Protein AF-0000000085136610 (afdb_homodimer)

Solvent-accessible surface area (backbone atoms only — not comparable to full-atom values): 11703 Å² total; per-residue (Å²): 131,82,71,82,58,65,53,78,84,80,50,48,68,57,56,59,69,65,68,64,48,61,67,51,48,50,50,52,52,50,48,44,53,71,73,46,40,65,84,49,73,41,50,38,44,56,46,37,52,51,35,53,51,53,45,27,73,73,39,37,89,80,38,67,79,65,52,64,64,57,47,45,48,53,50,47,37,37,31,78,53,56,65,28,42,58,41,65,46,72,58,21,40,87,54,15,30,31,24,33,57,78,80,125,132,83,72,82,58,65,52,79,84,81,51,48,68,57,57,60,70,64,68,64,48,62,68,51,48,50,49,51,52,50,48,44,54,70,72,47,40,65,85,51,72,40,49,37,45,55,46,37,52,52,35,51,51,53,44,28,72,73,39,38,90,79,39,66,80,66,50,64,64,57,49,45,49,52,51,45,37,36,31,78,52,58,66,27,41,58,40,65,46,72,56,21,40,86,54,15,31,33,24,34,56,78,80,124

Secondary structure (DSSP, 8-state):
----PPPPPPPHHHHHHH---HHHHHHHHHHHHTT--SSS-EEHHHHHHHHHHHHHHH-HHHHTT--HHHHHHHHHHHHHTTSSEEEE-TT-GGGEEEE-----/----PPPPPPPHHHHHHH---HHHHHHHHHHHHTT--SSS-EEHHHHHHHHHHHHHHH-HHHHTT--HHHHHHHHHHHHHTTSSEEEE-TT-GGGEEEE-----

Organism: Escherichia coli O45:K1 (strain S88 / ExPEC) (NCBI:txid585035)

Foldseek 3Di:
DPPPDFDDDDDPVNVVVLVADPVNLVLLVVQLQVVAAAPDKDQLLVSLVSSLVVVCVVPVVSSVPPDSQVSLVSVVVCCVVVQKPKDADSRHSRGIIIHGHDDD/DPPPDFDDDDDPVNVVVLVADPVNLVLLVVQLQVVAAAPDKDQQLVSLVSSLVVVCVVPVVSSVPPDSQVSLVSVVVCCVVVQKPKDADSRHSRGIIIHGHDDD

pLDDT: mean 93.24, std 11.17, range [31.27, 98.88]

Nearest PDB structures (foldseek):
  5ffx-assembly1_A  TM=4.885E-01  e=9.311E-02  Staphylococcus aureus
  6pcp-assembly2_C  TM=5.573E-01  e=2.368E-01  Bordetella pertussis
  4lll-assembly1_A  TM=4.832E-01  e=3.661E-01  Staphylococcus aureus
  2k86-assembly1_A  TM=4.698E-01  e=1.054E+00  Homo sapiens
  6qvw-assembly1_A  TM=4.473E-01  e=1.964E+00  Homo sapiens

Sequence (208 aa):
MDDASRDPVITEDEIRELQFSAGDVAEIEQTVLSFVDTRHTRKVAMVVGNTINTLKERDGPRWGNLPDIYCAYLIRCLVFRGELVGYGDLFRMRYSEIKRPIISMDDASRDPVITEDEIRELQFSAGDVAEIEQTVLSFVDTRHTRKVAMVVGNTINTLKERDGPRWGNLPDIYCAYLIRCLVFRGELVGYGDLFRMRYSEIKRPIIS

Structure (mmCIF, N/CA/C/O backbone):
data_AF-0000000085136610-model_v1
#
loop_
_entity.id
_entity.type
_entity.pdbx_description
1 polymer 'Uncharacterized protein'
#
loop_
_atom_site.group_PDB
_atom_site.id
_atom_site.type_symbol
_atom_site.label_atom_id
_atom_site.label_alt_id
_atom_site.label_comp_id
_atom_site.label_asym_id
_atom_site.label_entity_id
_atom_site.label_seq_id
_atom_site.pdbx_PDB_ins_code
_atom_site.Cartn_x
_atom_site.Cartn_y
_atom_site.Cartn_z
_atom_site.occupancy
_atom_site.B_iso_or_equiv
_atom_site.auth_seq_id
_atom_site.auth_comp_id
_atom_site.auth_asym_id
_atom_site.auth_atom_id
_atom_site.pdbx_PDB_model_num
ATOM 1 N N . MET A 1 1 ? -22.609 8.211 -16.281 1 31.27 1 MET A N 1
ATOM 2 C CA . MET A 1 1 ? -21.219 8.562 -16.562 1 31.27 1 MET A CA 1
ATOM 3 C C . MET A 1 1 ? -20.266 7.52 -16 1 31.27 1 MET A C 1
ATOM 5 O O . MET A 1 1 ? -20.078 7.422 -14.781 1 31.27 1 MET A O 1
ATOM 9 N N . ASP A 1 2 ? -20.188 6.359 -16.375 1 43.66 2 ASP A N 1
ATOM 10 C CA . ASP A 1 2 ? -19.359 5.176 -16.141 1 43.66 2 ASP A CA 1
ATOM 11 C C . ASP A 1 2 ? -17.875 5.52 -16.172 1 43.66 2 ASP A C 1
ATOM 13 O O . ASP A 1 2 ? -17.25 5.438 -17.234 1 43.66 2 ASP A O 1
ATOM 17 N N . ASP A 1 3 ? -17.484 6.691 -15.75 1 52.88 3 ASP A N 1
ATOM 18 C CA . ASP A 1 3 ? -16.141 7.242 -15.945 1 52.88 3 ASP A CA 1
ATOM 19 C C . ASP A 1 3 ? -15.07 6.23 -15.555 1 52.88 3 ASP A C 1
ATOM 21 O O . ASP A 1 3 ? -15.016 5.785 -14.406 1 52.88 3 ASP A O 1
ATOM 25 N N . ALA A 1 4 ? -14.711 5.523 -16.609 1 63.44 4 ALA A N 1
ATOM 26 C CA . ALA A 1 4 ? -13.727 4.453 -16.719 1 63.44 4 ALA A CA 1
ATOM 27 C C . ALA A 1 4 ? -12.336 4.945 -16.312 1 63.44 4 ALA A C 1
ATOM 29 O O . ALA A 1 4 ? -11.352 4.219 -16.438 1 63.44 4 ALA A O 1
ATOM 30 N N . SER A 1 5 ? -12.43 6.199 -15.789 1 80.19 5 SER A N 1
ATOM 31 C CA . SER A 1 5 ? -11.086 6.684 -15.516 1 80.19 5 SER A CA 1
ATOM 32 C C . SER A 1 5 ? -10.555 6.121 -14.203 1 80.19 5 SER A C 1
ATOM 34 O O . SER A 1 5 ? -11.328 5.66 -13.359 1 80.19 5 SER A O 1
ATOM 36 N N . ARG A 1 6 ? -9.297 6 -14.188 1 86.94 6 ARG A N 1
ATOM 37 C CA . ARG A 1 6 ? -8.625 5.594 -12.953 1 86.94 6 ARG A CA 1
ATOM 38 C C . ARG A 1 6 ? -8.984 6.531 -11.805 1 86.94 6 ARG A C 1
ATOM 40 O O . ARG A 1 6 ? -9.344 7.691 -12.023 1 86.94 6 ARG A O 1
ATOM 47 N N . ASP A 1 7 ? -8.961 5.926 -10.547 1 92.5 7 ASP A N 1
ATOM 48 C CA . ASP A 1 7 ? -9.164 6.723 -9.336 1 92.5 7 ASP A CA 1
ATOM 49 C C . ASP A 1 7 ? -8.195 7.902 -9.289 1 92.5 7 ASP A C 1
ATOM 51 O O . ASP A 1 7 ? -7.066 7.809 -9.781 1 92.5 7 ASP A O 1
ATOM 55 N N . PRO A 1 8 ? -8.688 9.062 -8.773 1 90.38 8 PRO A N 1
ATOM 56 C CA . PRO A 1 8 ? -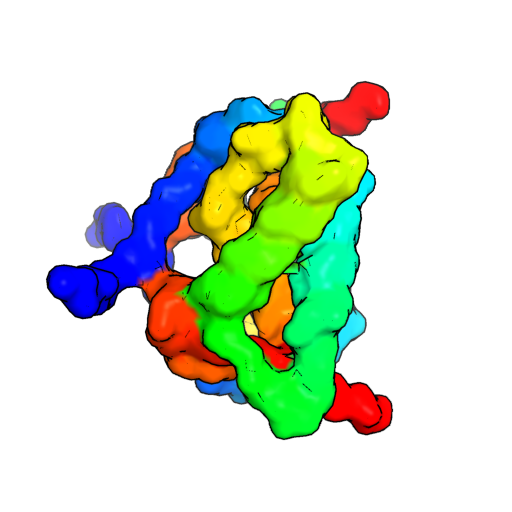7.738 10.164 -8.602 1 90.38 8 PRO A CA 1
ATOM 57 C C . PRO A 1 8 ? -6.508 9.758 -7.797 1 90.38 8 PRO A C 1
ATOM 59 O O . PRO A 1 8 ? -6.578 8.844 -6.969 1 90.38 8 PRO A O 1
ATOM 62 N N . VAL A 1 9 ? -5.449 10.367 -8.125 1 88.56 9 VAL A N 1
ATOM 63 C CA . VAL A 1 9 ? -4.215 10.117 -7.379 1 88.56 9 VAL A CA 1
ATOM 64 C C . VAL A 1 9 ? -4.207 10.953 -6.102 1 88.56 9 VAL A C 1
ATOM 66 O O . VAL A 1 9 ? -4.602 12.117 -6.109 1 88.56 9 VAL A O 1
ATOM 69 N N . ILE A 1 10 ? -3.816 10.352 -4.973 1 91.12 10 ILE A N 1
ATOM 70 C CA . ILE A 1 10 ? -3.602 11.086 -3.73 1 91.12 10 ILE A CA 1
ATOM 71 C C . ILE A 1 10 ? -2.121 11.43 -3.584 1 91.12 10 ILE A C 1
ATOM 73 O O . ILE A 1 10 ? -1.258 10.57 -3.74 1 91.12 10 ILE A O 1
ATOM 77 N N . THR A 1 11 ? -1.847 12.703 -3.357 1 90.88 11 THR A N 1
ATOM 78 C CA . THR A 1 11 ? -0.462 13.156 -3.271 1 90.88 11 THR A CA 1
ATOM 79 C C . THR A 1 11 ? 0.093 12.938 -1.867 1 90.88 11 THR A C 1
ATOM 81 O O . THR A 1 11 ? -0.669 12.789 -0.909 1 90.88 11 THR A O 1
ATOM 84 N N . GLU A 1 12 ? 1.418 12.953 -1.777 1 91.38 12 GLU A N 1
ATOM 85 C CA . GLU A 1 12 ? 2.086 12.828 -0.485 1 91.38 12 GLU A CA 1
ATOM 86 C C . GLU A 1 12 ? 1.702 13.977 0.443 1 91.38 12 GLU A C 1
ATOM 88 O O . GLU A 1 12 ? 1.582 13.789 1.655 1 91.38 12 GLU A O 1
ATOM 93 N N . ASP A 1 13 ? 1.505 15.133 -0.127 1 91.38 13 ASP A N 1
ATOM 94 C CA . ASP A 1 13 ? 1.087 16.281 0.664 1 91.38 13 ASP A CA 1
ATOM 95 C C . ASP A 1 13 ? -0.308 16.078 1.249 1 91.38 13 ASP A C 1
ATOM 97 O O . ASP A 1 13 ? -0.558 16.406 2.408 1 91.38 13 ASP A O 1
ATOM 101 N N . GLU A 1 14 ? -1.135 15.531 0.464 1 93.06 14 GLU A N 1
ATOM 102 C CA . GLU A 1 14 ? -2.488 15.25 0.932 1 93.06 14 GLU A CA 1
ATOM 103 C C . GLU A 1 14 ? -2.484 14.195 2.033 1 93.06 14 GLU A C 1
ATOM 105 O O . GLU A 1 14 ? -3.242 14.297 3 1 93.06 14 GLU A O 1
ATOM 110 N N . ILE A 1 15 ? -1.672 13.203 1.909 1 92.88 15 ILE A N 1
ATOM 111 C CA . ILE A 1 15 ? -1.56 12.156 2.924 1 92.88 15 ILE A CA 1
ATOM 112 C C . ILE A 1 15 ? -1.099 12.773 4.246 1 92.88 15 ILE A C 1
ATOM 114 O O . ILE A 1 15 ? -1.642 12.461 5.305 1 92.88 15 ILE A O 1
ATOM 118 N N . ARG A 1 16 ? -0.229 13.641 4.195 1 90.44 16 ARG A N 1
ATOM 119 C CA . ARG A 1 16 ? 0.3 14.297 5.387 1 90.44 16 ARG A CA 1
ATOM 120 C C . ARG A 1 16 ? -0.77 15.141 6.066 1 90.44 16 ARG A C 1
ATOM 122 O O . ARG A 1 16 ? -0.802 15.242 7.297 1 90.44 16 ARG A O 1
ATOM 129 N N . GLU A 1 17 ? -1.621 15.688 5.238 1 92.44 17 GLU A N 1
ATOM 130 C CA . GLU A 1 17 ? -2.666 16.547 5.77 1 92.44 17 GLU A CA 1
ATOM 131 C C . GLU A 1 17 ? -3.725 15.75 6.52 1 92.44 17 GLU A C 1
ATOM 133 O O . GLU A 1 17 ? -4.438 16.297 7.363 1 92.44 17 GLU A O 1
ATOM 138 N N . LEU A 1 18 ? -3.785 14.422 6.203 1 93.69 18 LEU A N 1
ATOM 139 C CA . LEU A 1 18 ? -4.789 13.602 6.867 1 93.69 18 LEU A CA 1
ATOM 140 C C . LEU A 1 18 ? -4.449 13.414 8.344 1 93.69 18 LEU A C 1
ATOM 142 O O . LEU A 1 18 ? -5.344 13.32 9.188 1 93.69 18 LEU A O 1
ATOM 146 N N . GLN A 1 19 ? -3.15 13.352 8.766 1 91.81 19 GLN A N 1
ATOM 147 C CA . GLN A 1 19 ? -2.641 13.281 10.133 1 91.81 19 GLN A CA 1
ATOM 148 C C . GLN A 1 19 ? -3.188 12.055 10.859 1 91.81 19 GLN A C 1
ATOM 150 O O . GLN A 1 19 ? -3.574 12.141 12.023 1 91.81 19 GLN A O 1
ATOM 155 N N . PHE A 1 20 ? -3.369 10.953 10.078 1 94.5 20 PHE A N 1
ATOM 156 C CA . PHE A 1 20 ? -3.775 9.703 10.703 1 94.5 20 PHE A CA 1
ATOM 157 C C . PHE A 1 20 ? -2.592 9.039 11.398 1 94.5 20 PHE A C 1
ATOM 159 O O . PHE A 1 20 ? -1.49 8.984 10.852 1 94.5 20 PHE A O 1
ATOM 166 N N . SER A 1 21 ? -2.852 8.617 12.625 1 93.31 21 SER A N 1
ATOM 167 C CA . SER A 1 21 ? -1.853 7.844 13.352 1 93.31 21 SER A CA 1
ATOM 168 C C . SER A 1 21 ? -1.823 6.395 12.867 1 93.31 21 SER A C 1
ATOM 170 O O . SER A 1 21 ? -2.713 5.961 12.141 1 93.31 21 SER A O 1
ATOM 172 N N . ALA A 1 22 ? -0.774 5.711 13.289 1 92.56 22 ALA A N 1
ATOM 173 C CA . ALA A 1 22 ? -0.707 4.277 13.008 1 92.56 22 ALA A CA 1
ATOM 174 C C . ALA A 1 22 ? -1.943 3.557 13.539 1 92.56 22 ALA A C 1
ATOM 176 O O . ALA A 1 22 ? -2.43 2.609 12.914 1 92.56 22 ALA A O 1
ATOM 177 N N . GLY A 1 23 ? -2.365 3.965 14.664 1 95.12 23 GLY A N 1
ATOM 178 C CA . GLY A 1 23 ? -3.584 3.4 15.219 1 95.12 23 GLY A CA 1
ATOM 179 C C . GLY A 1 23 ? -4.809 3.674 14.367 1 95.12 23 GLY A C 1
ATOM 180 O O . GLY A 1 23 ? -5.68 2.812 14.227 1 95.12 23 GLY A O 1
ATOM 181 N N . ASP A 1 24 ? -4.902 4.91 13.836 1 97.06 24 ASP A N 1
ATOM 182 C CA . ASP A 1 24 ? -6.012 5.25 12.945 1 97.06 24 ASP A CA 1
ATOM 183 C C . ASP A 1 24 ? -6.012 4.359 11.703 1 97.06 24 ASP A C 1
ATOM 185 O O . ASP A 1 24 ? -7.051 3.812 11.328 1 97.06 24 ASP A O 1
ATOM 189 N N . VAL A 1 25 ? -4.863 4.195 11.086 1 97.38 25 VAL A N 1
ATOM 190 C CA . VAL A 1 25 ? -4.719 3.385 9.883 1 97.38 25 VAL A CA 1
ATOM 191 C C . VAL A 1 25 ? -5.121 1.942 10.18 1 97.38 25 VAL A C 1
ATOM 193 O O . VAL A 1 25 ? -5.855 1.322 9.406 1 97.38 25 VAL A O 1
ATOM 196 N N . ALA A 1 26 ? -4.676 1.461 11.328 1 97.19 26 ALA A N 1
ATOM 197 C CA . ALA A 1 26 ? -5.023 0.101 11.734 1 97.19 26 ALA A CA 1
ATOM 198 C C . ALA A 1 26 ? -6.531 -0.057 11.898 1 97.19 26 ALA A C 1
ATOM 200 O O . ALA A 1 26 ? -7.094 -1.099 11.555 1 97.19 26 ALA A O 1
ATOM 201 N N . GLU A 1 27 ? -7.094 0.923 12.43 1 98.06 27 GLU A N 1
ATOM 202 C CA . GLU A 1 27 ? -8.539 0.869 12.617 1 98.06 27 GLU A CA 1
ATOM 203 C C . GLU A 1 27 ? -9.273 0.856 11.281 1 98.06 27 GLU A C 1
ATOM 205 O O . GLU A 1 27 ? -10.258 0.135 11.109 1 98.06 27 GLU A O 1
ATOM 210 N N . ILE A 1 28 ? -8.812 1.665 10.336 1 98.62 28 ILE A N 1
ATOM 211 C CA . ILE A 1 28 ? -9.414 1.675 9.008 1 98.62 28 ILE A CA 1
ATOM 212 C C . ILE A 1 28 ? -9.258 0.3 8.367 1 98.62 28 ILE A C 1
ATOM 214 O O . ILE A 1 28 ? -10.234 -0.272 7.867 1 98.62 28 ILE A O 1
ATOM 218 N N . GLU A 1 29 ? -8.039 -0.246 8.422 1 98.5 29 GLU A N 1
ATOM 219 C CA . GLU A 1 29 ? -7.777 -1.539 7.797 1 98.5 29 GLU A CA 1
ATOM 220 C C . GLU A 1 29 ? -8.602 -2.643 8.445 1 98.5 29 GLU A C 1
ATOM 222 O O . GLU A 1 29 ? -9.117 -3.529 7.754 1 98.5 29 GLU A O 1
ATOM 227 N N . GLN A 1 30 ? -8.75 -2.559 9.75 1 98.38 30 GLN A N 1
ATOM 228 C CA . GLN A 1 30 ? -9.562 -3.551 10.445 1 98.38 30 GLN A CA 1
ATOM 229 C C . GLN A 1 30 ? -11.023 -3.465 10.016 1 98.38 30 GLN A C 1
ATOM 231 O O . GLN A 1 30 ? -11.688 -4.488 9.859 1 98.38 30 GLN A O 1
ATOM 236 N N . THR A 1 31 ? -11.508 -2.291 9.938 1 98.75 31 THR A N 1
ATOM 237 C CA . THR A 1 31 ? -12.883 -2.096 9.492 1 98.75 31 THR A CA 1
ATOM 238 C C . THR A 1 31 ? -13.07 -2.619 8.07 1 98.75 31 THR A C 1
ATOM 240 O O . THR A 1 31 ? -14.062 -3.293 7.777 1 98.75 31 THR A O 1
ATOM 243 N N . VAL A 1 32 ? -12.117 -2.344 7.133 1 98.75 32 VAL A N 1
ATOM 244 C CA . VAL A 1 32 ? -12.125 -2.889 5.777 1 98.75 32 VAL A CA 1
ATOM 245 C C . VAL A 1 32 ? -12.219 -4.414 5.836 1 98.75 32 VAL A C 1
ATOM 247 O O . VAL A 1 32 ? -13.078 -5.008 5.18 1 98.75 32 VAL A O 1
ATOM 250 N N . LEU A 1 33 ? -11.398 -5.02 6.688 1 98.38 33 LEU A N 1
ATOM 251 C CA . LEU A 1 33 ? -11.297 -6.473 6.754 1 98.38 33 LEU A CA 1
ATOM 252 C C . LEU A 1 33 ? -12.586 -7.082 7.285 1 98.38 33 LEU A C 1
ATOM 254 O O . LEU A 1 33 ? -12.906 -8.234 6.988 1 98.38 33 LEU A O 1
ATOM 258 N N . SER A 1 34 ? -13.32 -6.316 8 1 98.31 34 SER A N 1
ATOM 259 C CA . SER A 1 34 ? -14.562 -6.824 8.578 1 98.31 34 SER A CA 1
ATOM 260 C C . SER A 1 34 ? -15.641 -6.98 7.512 1 98.31 34 SER A C 1
ATOM 262 O O . SER A 1 34 ? -16.641 -7.656 7.734 1 98.31 34 SER A O 1
ATOM 264 N N . PHE A 1 35 ? -15.422 -6.41 6.348 1 98.38 35 PHE A N 1
ATOM 265 C CA . PHE A 1 35 ? -16.453 -6.438 5.312 1 98.38 35 PHE A CA 1
ATOM 266 C C . PHE A 1 35 ? -16.125 -7.484 4.258 1 98.38 35 PHE A C 1
ATOM 268 O O . PHE A 1 35 ? -16.859 -7.641 3.279 1 98.38 35 PHE A O 1
ATOM 275 N N . VAL A 1 36 ? -15.031 -8.188 4.395 1 98.12 36 VAL A N 1
ATOM 276 C CA . VAL A 1 36 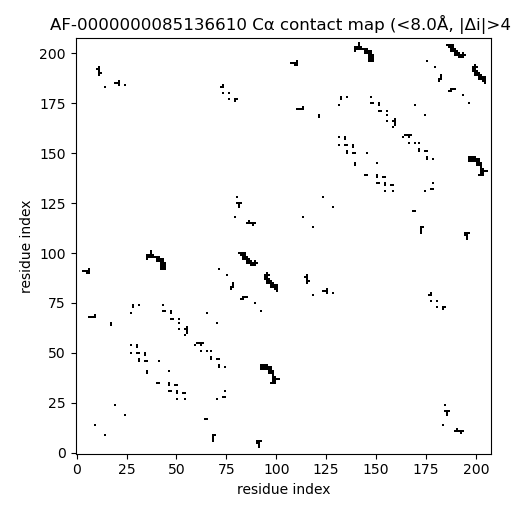? -14.609 -9.125 3.359 1 98.12 36 VAL A CA 1
ATOM 277 C C . VAL A 1 36 ? -14.523 -10.531 3.943 1 98.12 36 VAL A C 1
ATOM 279 O O . VAL A 1 36 ? -14.273 -10.695 5.141 1 98.12 36 VAL A O 1
ATOM 282 N N . ASP A 1 37 ? -14.781 -11.484 3.094 1 96.31 37 ASP A N 1
ATOM 283 C CA . ASP A 1 37 ? -14.711 -12.883 3.518 1 96.31 37 ASP A CA 1
ATOM 284 C C . ASP A 1 37 ? -13.945 -13.727 2.504 1 96.31 37 ASP A C 1
ATOM 286 O O . ASP A 1 37 ? -13.391 -13.195 1.54 1 96.31 37 ASP A O 1
ATOM 290 N N . THR A 1 38 ? -13.82 -15.094 2.73 1 94.69 38 THR A N 1
ATOM 291 C CA . THR A 1 38 ? -12.984 -15.961 1.916 1 94.69 38 THR A CA 1
ATOM 292 C C . THR A 1 38 ? -13.766 -16.516 0.735 1 94.69 38 THR A C 1
ATOM 294 O O . THR A 1 38 ? -13.18 -17 -0.24 1 94.69 38 THR A O 1
ATOM 297 N N . ARG A 1 39 ? -15.008 -16.469 0.764 1 94.94 39 ARG A N 1
ATOM 298 C CA . ARG A 1 39 ? -15.82 -17.188 -0.207 1 94.94 39 ARG A CA 1
ATOM 299 C C . ARG A 1 39 ? -16.219 -16.297 -1.375 1 94.94 39 ARG A C 1
ATOM 301 O O . ARG A 1 39 ? -16.172 -16.719 -2.531 1 94.94 39 ARG A O 1
ATOM 308 N N . HIS A 1 40 ? -16.578 -15.102 -1.075 1 96.62 40 HIS A N 1
ATOM 309 C CA . HIS A 1 40 ? -17.109 -14.227 -2.113 1 96.62 40 HIS A CA 1
ATOM 310 C C . HIS A 1 40 ? -16.297 -12.938 -2.223 1 96.62 40 HIS A C 1
ATOM 312 O O . HIS A 1 40 ? -15.844 -12.398 -1.211 1 96.62 40 HIS A O 1
ATOM 318 N N . THR A 1 41 ? -16.141 -12.562 -3.475 1 98.25 41 THR A N 1
ATOM 319 C CA . THR A 1 41 ? -15.508 -11.266 -3.688 1 98.25 41 THR A CA 1
ATOM 320 C C . THR A 1 41 ? -16.484 -10.133 -3.365 1 98.25 41 THR A C 1
ATOM 322 O O . THR A 1 41 ? -17.703 -10.297 -3.484 1 98.25 41 THR A O 1
ATOM 325 N N . ARG A 1 42 ? -15.961 -8.992 -2.918 1 98.5 42 ARG A N 1
ATOM 326 C CA . ARG A 1 42 ? -16.719 -7.754 -2.717 1 98.5 42 ARG A CA 1
ATOM 327 C C . ARG A 1 42 ? -16.141 -6.621 -3.562 1 98.5 42 ARG A C 1
ATOM 329 O O . ARG A 1 42 ? -14.922 -6.492 -3.697 1 98.5 42 ARG A O 1
ATOM 336 N N . LYS A 1 43 ? -17.062 -5.801 -4.188 1 98.5 43 LYS A N 1
ATOM 337 C CA . LYS A 1 43 ? -16.625 -4.609 -4.902 1 98.5 43 LYS A CA 1
ATOM 338 C C . LYS A 1 43 ? -15.859 -3.664 -3.977 1 98.5 43 LYS A C 1
ATOM 340 O O . LYS A 1 43 ? -16.328 -3.357 -2.875 1 98.5 43 LYS A O 1
ATOM 345 N N . VAL A 1 44 ? -14.703 -3.227 -4.461 1 98.62 44 VAL A N 1
ATOM 346 C CA . VAL A 1 44 ? -13.875 -2.328 -3.664 1 98.62 44 VAL A CA 1
ATOM 347 C C . VAL A 1 44 ? -14.664 -1.068 -3.318 1 98.62 44 VAL A C 1
ATOM 349 O O . VAL A 1 44 ? -14.672 -0.631 -2.164 1 98.62 44 VAL A O 1
ATOM 352 N N . ALA A 1 45 ? -15.391 -0.485 -4.316 1 98.5 45 ALA A N 1
ATOM 353 C CA . ALA A 1 45 ? -16.156 0.736 -4.082 1 98.5 45 ALA A CA 1
ATOM 354 C C . ALA A 1 45 ? -17.172 0.539 -2.965 1 98.5 45 ALA A C 1
ATOM 356 O O . ALA A 1 45 ? -17.391 1.44 -2.152 1 98.5 45 ALA A O 1
ATOM 357 N N . MET A 1 46 ? -17.766 -0.608 -2.857 1 98.62 46 MET A N 1
ATOM 358 C CA . MET A 1 46 ? -18.734 -0.905 -1.808 1 98.62 46 MET A CA 1
ATOM 359 C C . MET A 1 46 ? -18.047 -1.011 -0.449 1 98.62 46 MET A C 1
ATOM 361 O O . MET A 1 46 ? -18.547 -0.466 0.542 1 98.62 46 MET A O 1
ATOM 365 N N . VAL A 1 47 ? -16.922 -1.725 -0.389 1 98.88 47 VAL A N 1
ATOM 366 C CA . VAL A 1 47 ? -16.172 -1.896 0.854 1 98.88 47 VAL A CA 1
ATOM 367 C C . VAL A 1 47 ? -15.703 -0.537 1.367 1 98.88 47 VAL A C 1
ATOM 369 O O . VAL A 1 47 ? -15.797 -0.252 2.564 1 98.88 47 VAL A O 1
ATOM 372 N N . VAL A 1 48 ? -15.242 0.335 0.418 1 98.81 48 VAL A N 1
ATOM 373 C CA . VAL A 1 48 ? -14.82 1.688 0.768 1 98.81 48 VAL A CA 1
ATOM 374 C C . VAL A 1 48 ? -15.992 2.453 1.373 1 98.81 48 VAL A C 1
ATOM 376 O O . VAL A 1 48 ? -15.883 3.014 2.467 1 98.81 48 VAL A O 1
ATOM 379 N N . GLY A 1 49 ? -17.094 2.449 0.732 1 98.75 49 GLY A N 1
ATOM 380 C CA . GLY A 1 49 ? -18.266 3.143 1.233 1 98.75 49 GLY A CA 1
ATOM 381 C C . GLY A 1 49 ? -18.719 2.645 2.592 1 98.75 49 GLY A C 1
ATOM 382 O O . GLY A 1 49 ? -18.984 3.441 3.494 1 98.75 49 GLY A O 1
ATOM 383 N N . ASN A 1 50 ? -18.797 1.346 2.75 1 98.81 50 ASN A N 1
ATOM 384 C CA . ASN A 1 50 ? -19.203 0.751 4.02 1 98.81 50 ASN A CA 1
ATOM 385 C C . ASN A 1 50 ? -18.234 1.102 5.145 1 98.81 50 ASN A C 1
ATOM 387 O O . ASN A 1 50 ? -18.656 1.373 6.27 1 98.81 50 ASN A O 1
ATOM 391 N N . THR A 1 51 ? -16.969 1.063 4.855 1 98.88 51 THR A N 1
ATOM 392 C CA . THR A 1 51 ? -15.945 1.372 5.844 1 98.88 51 THR A CA 1
ATOM 393 C C . THR A 1 51 ? -16.094 2.805 6.348 1 98.88 51 THR A C 1
ATOM 395 O O . THR A 1 51 ? -16.172 3.041 7.555 1 98.88 51 THR A O 1
ATOM 398 N N . ILE A 1 52 ? -16.219 3.742 5.441 1 98.69 52 ILE A N 1
ATOM 399 C CA . ILE A 1 52 ? -16.297 5.156 5.785 1 98.69 52 ILE A CA 1
ATOM 400 C C . ILE A 1 52 ? -17.594 5.426 6.566 1 98.69 52 ILE A C 1
ATOM 402 O O . ILE A 1 52 ? -17.562 6.09 7.605 1 98.69 52 ILE A O 1
ATOM 406 N N . ASN A 1 53 ? -18.656 4.863 6.109 1 98.5 53 ASN A N 1
ATOM 407 C CA . ASN A 1 53 ? -19.922 5.051 6.805 1 98.5 53 ASN A CA 1
ATOM 408 C C . ASN A 1 53 ? -19.875 4.496 8.227 1 98.5 53 ASN A C 1
ATOM 410 O O . ASN A 1 53 ? -20.344 5.145 9.164 1 98.5 53 ASN A O 1
ATOM 414 N N . THR A 1 54 ? -19.312 3.367 8.406 1 98.69 54 THR A N 1
ATOM 415 C CA . THR A 1 54 ? -19.219 2.723 9.711 1 98.69 54 THR A CA 1
ATOM 416 C C . THR A 1 54 ? -18.375 3.557 10.672 1 98.69 54 THR A C 1
ATOM 418 O O . THR A 1 54 ? -18.766 3.787 11.812 1 98.69 54 THR A O 1
ATOM 421 N N . LEU A 1 55 ? -17.25 4.039 10.203 1 98.56 55 LEU A N 1
ATOM 422 C CA . LEU A 1 55 ? -16.344 4.816 11.039 1 98.56 55 LEU A CA 1
ATOM 423 C C . LEU A 1 55 ? -16.953 6.164 11.398 1 98.56 55 LEU A C 1
ATOM 425 O O . LEU A 1 55 ? -16.891 6.602 12.547 1 98.56 55 LEU A O 1
ATOM 429 N N . LYS A 1 56 ? -17.594 6.797 10.438 1 97.88 56 LYS A N 1
ATOM 430 C CA . LYS A 1 56 ? -18.203 8.102 10.68 1 97.88 56 LYS A CA 1
ATOM 431 C C . LYS A 1 56 ? -19.375 7.98 11.641 1 97.88 56 LYS A C 1
ATOM 433 O O . LYS A 1 56 ? -19.609 8.875 12.461 1 97.88 56 LYS A O 1
ATOM 438 N N . GLU A 1 57 ? -20.094 6.91 11.508 1 97.88 57 GLU A N 1
ATOM 439 C CA . GLU A 1 57 ? -21.203 6.668 12.438 1 97.88 57 GLU A CA 1
ATOM 440 C C . GLU A 1 57 ? -20.688 6.449 13.859 1 97.88 57 GLU A C 1
ATOM 442 O O . GLU A 1 57 ? -21.312 6.887 14.82 1 97.88 57 GLU A O 1
ATOM 447 N N . ARG A 1 58 ? -19.562 5.836 13.953 1 97.62 58 ARG A N 1
ATOM 448 C CA . ARG A 1 58 ? -18.984 5.523 15.25 1 97.62 58 ARG A CA 1
ATOM 449 C C . ARG A 1 58 ? -18.375 6.762 15.891 1 97.62 58 ARG A C 1
ATOM 451 O O . ARG A 1 58 ? -18.5 6.98 17.094 1 97.62 58 ARG A O 1
ATOM 458 N N . ASP A 1 59 ? -17.656 7.5 15.133 1 97.44 59 ASP A N 1
ATOM 459 C CA . ASP A 1 59 ? -16.969 8.695 15.609 1 97.44 59 ASP A CA 1
ATOM 460 C C . ASP A 1 59 ? -16.844 9.734 14.5 1 97.44 59 ASP A C 1
ATOM 462 O O . ASP A 1 59 ? -15.781 9.875 13.883 1 97.44 59 ASP A O 1
ATOM 466 N N . GLY A 1 60 ? -17.828 10.516 14.227 1 95.06 60 GLY A N 1
ATOM 467 C CA . GLY A 1 60 ? -17.938 11.5 13.172 1 95.06 60 GLY A CA 1
ATOM 468 C C . GLY A 1 60 ? -16.812 12.523 13.195 1 95.06 60 GLY A C 1
ATOM 469 O O . GLY A 1 60 ? -16.141 12.742 12.18 1 95.06 60 GLY A O 1
ATOM 470 N N . PRO A 1 61 ? -16.672 13.133 14.32 1 95.56 61 PRO A N 1
ATOM 471 C CA . PRO A 1 61 ? -15.633 14.156 14.398 1 95.56 61 PRO A CA 1
ATOM 472 C C . PRO A 1 61 ? -14.25 13.609 14.047 1 95.56 61 PRO A C 1
ATOM 474 O O . PRO A 1 61 ? -13.438 14.32 13.438 1 95.56 61 PRO A O 1
ATOM 477 N N . ARG A 1 62 ? -14.023 12.359 14.383 1 95.12 62 ARG A N 1
ATOM 478 C CA . ARG A 1 62 ? -12.711 11.766 14.141 1 95.12 62 ARG A CA 1
ATOM 479 C C . ARG A 1 62 ? -12.539 11.391 12.672 1 95.12 62 ARG A C 1
ATOM 481 O O . ARG A 1 62 ? -11.461 11.57 12.102 1 95.12 62 ARG A O 1
ATOM 488 N N . TRP A 1 63 ? -13.594 10.875 12.07 1 97.06 63 TRP A N 1
ATOM 489 C CA . TRP A 1 63 ? -13.469 10.242 10.758 1 97.06 63 TRP A CA 1
ATOM 490 C C . TRP A 1 63 ? -14.125 11.094 9.68 1 97.06 63 TRP A C 1
ATOM 492 O O . TRP A 1 63 ? -14.234 10.664 8.523 1 97.06 63 TRP A O 1
ATOM 502 N N . GLY A 1 64 ? -14.5 12.258 10.047 1 94.06 64 GLY A N 1
ATOM 503 C CA . GLY A 1 64 ? -15.219 13.117 9.117 1 94.06 64 GLY A CA 1
ATOM 504 C C . GLY A 1 64 ? -14.391 13.492 7.898 1 94.06 64 GLY A C 1
ATOM 505 O O . GLY A 1 64 ? -14.945 13.789 6.836 1 94.06 64 GLY A O 1
ATOM 506 N N . ASN A 1 65 ? -13.086 13.414 7.938 1 93.19 65 ASN A N 1
ATOM 507 C CA . ASN A 1 65 ? -12.219 13.836 6.844 1 93.19 65 ASN A CA 1
ATOM 508 C C . ASN A 1 65 ? -11.594 12.641 6.137 1 93.19 65 ASN A C 1
ATOM 510 O O . ASN A 1 65 ? -10.648 12.797 5.352 1 93.19 65 ASN A O 1
ATOM 514 N N . LEU A 1 66 ? -12.117 11.461 6.371 1 97.38 66 LEU A N 1
ATOM 515 C CA . LEU A 1 66 ? -11.57 10.281 5.711 1 97.38 66 LEU A CA 1
ATOM 516 C C . LEU A 1 66 ? -12 10.227 4.25 1 97.38 66 LEU A C 1
ATOM 518 O O . LEU A 1 66 ? -13.164 9.938 3.955 1 97.38 66 LEU A O 1
ATOM 522 N N . PRO A 1 67 ? -11.102 10.469 3.309 1 97.25 67 PRO A N 1
ATOM 523 C CA . PRO A 1 67 ? -11.453 10.414 1.888 1 97.25 67 PRO A CA 1
ATOM 524 C C . PRO A 1 67 ? -11.633 8.984 1.377 1 97.25 67 PRO A C 1
ATOM 526 O O . PRO A 1 67 ? -10.914 8.078 1.798 1 97.25 67 PRO A O 1
ATOM 529 N N . ASP A 1 68 ? -12.523 8.852 0.43 1 97.5 68 ASP A N 1
ATOM 530 C CA . ASP A 1 68 ? -12.758 7.543 -0.17 1 97.5 68 ASP A CA 1
ATOM 531 C C . ASP A 1 68 ? -11.492 7.016 -0.845 1 97.5 68 ASP A C 1
ATOM 533 O O . ASP A 1 68 ? -11.156 5.836 -0.719 1 97.5 68 ASP A O 1
ATOM 537 N N . ILE A 1 69 ? -10.758 7.93 -1.514 1 96.62 69 ILE A N 1
ATOM 538 C CA . ILE A 1 69 ? -9.586 7.539 -2.289 1 96.62 69 ILE A CA 1
ATOM 539 C C . ILE A 1 69 ? -8.5 7.004 -1.355 1 96.62 69 ILE A C 1
ATOM 541 O O . ILE A 1 69 ? -7.746 6.102 -1.722 1 96.62 69 ILE A O 1
ATOM 545 N N . TYR A 1 70 ? -8.406 7.527 -0.186 1 97.75 70 TYR A N 1
ATOM 546 C CA . TYR A 1 70 ? -7.418 7.047 0.776 1 97.75 70 TYR A CA 1
ATOM 547 C C . TYR A 1 70 ? -7.75 5.633 1.235 1 97.75 70 TYR A C 1
ATOM 549 O O . TYR A 1 70 ? -6.863 4.785 1.341 1 97.75 70 TYR A O 1
ATOM 557 N N . CYS A 1 71 ? -8.977 5.414 1.467 1 98.31 71 CYS A N 1
ATOM 558 C CA . CYS A 1 71 ? -9.406 4.07 1.84 1 98.31 71 CYS A CA 1
ATOM 559 C C . CYS A 1 71 ? -9.133 3.08 0.716 1 98.31 71 CYS A C 1
ATOM 561 O O . CYS A 1 71 ? -8.688 1.958 0.969 1 98.31 71 CYS A O 1
ATOM 563 N N . ALA A 1 72 ? -9.383 3.486 -0.48 1 98 72 ALA A N 1
ATOM 564 C CA . ALA A 1 72 ? -9.102 2.631 -1.629 1 98 72 ALA A CA 1
ATOM 565 C C . ALA A 1 72 ? -7.613 2.287 -1.701 1 98 72 ALA A C 1
ATOM 567 O O . ALA A 1 72 ? -7.25 1.149 -2.008 1 98 72 ALA A O 1
ATOM 568 N N . TYR A 1 73 ? -6.809 3.244 -1.432 1 96.69 73 TYR A N 1
ATOM 569 C CA . TYR A 1 73 ? -5.367 3.01 -1.438 1 96.69 73 TYR A CA 1
ATOM 570 C C . TYR A 1 73 ? -4.977 1.998 -0.367 1 96.69 73 TYR A C 1
ATOM 572 O O . TYR A 1 73 ? -4.129 1.131 -0.603 1 96.69 73 TYR A O 1
ATOM 580 N N . LEU A 1 74 ? -5.527 2.156 0.808 1 98.19 74 LEU A N 1
ATOM 581 C CA . LEU A 1 74 ? -5.203 1.208 1.869 1 98.19 74 LEU A CA 1
ATOM 582 C C . LEU A 1 74 ? -5.621 -0.207 1.48 1 98.19 74 LEU A C 1
ATOM 584 O O . LEU A 1 74 ? -4.934 -1.175 1.821 1 98.19 74 LEU A O 1
ATOM 588 N N . ILE A 1 75 ? -6.715 -0.316 0.778 1 98.44 75 ILE A N 1
ATOM 589 C CA . ILE A 1 75 ? -7.148 -1.628 0.306 1 98.44 75 ILE A CA 1
ATOM 590 C C . ILE A 1 75 ? -6.137 -2.172 -0.7 1 98.44 75 ILE A C 1
ATOM 592 O O . ILE A 1 75 ? -5.781 -3.352 -0.656 1 98.44 75 ILE A O 1
ATOM 596 N N . ARG A 1 76 ? -5.637 -1.325 -1.599 1 96.62 76 ARG A N 1
ATOM 597 C CA . ARG A 1 76 ? -4.586 -1.737 -2.523 1 96.62 76 ARG A CA 1
ATOM 598 C C . ARG A 1 76 ? -3.35 -2.221 -1.771 1 96.62 76 ARG A C 1
ATOM 600 O O . ARG A 1 76 ? -2.74 -3.223 -2.148 1 96.62 76 ARG A O 1
ATOM 607 N N . CYS A 1 77 ? -2.986 -1.504 -0.755 1 96.88 77 CYS A N 1
ATOM 608 C CA . CYS A 1 77 ? -1.848 -1.904 0.062 1 96.88 77 CYS A CA 1
ATOM 609 C C . CYS A 1 77 ? -2.053 -3.301 0.638 1 96.88 77 CYS A C 1
ATOM 611 O O . CYS A 1 77 ? -1.142 -4.129 0.61 1 96.88 77 CYS A O 1
ATOM 613 N N . LEU A 1 78 ? -3.246 -3.586 1.152 1 97.06 78 LEU A N 1
ATOM 614 C CA . LEU A 1 78 ? -3.555 -4.891 1.726 1 97.06 78 LEU A CA 1
ATOM 615 C C . LEU A 1 78 ? -3.418 -5.992 0.678 1 97.06 78 LEU A C 1
ATOM 617 O O . LEU A 1 78 ? -2.955 -7.094 0.984 1 97.06 78 LEU A O 1
ATOM 621 N N . VAL A 1 79 ? -3.775 -5.68 -0.545 1 96.56 79 VAL A N 1
ATOM 622 C CA . VAL A 1 79 ? -3.645 -6.648 -1.63 1 96.56 79 VAL A CA 1
ATOM 623 C C . VAL A 1 79 ? -2.168 -6.863 -1.952 1 96.56 79 VAL A C 1
ATOM 625 O O . VAL A 1 79 ? -1.709 -8 -2.059 1 96.56 79 VAL A O 1
ATOM 628 N N . PHE A 1 80 ? -1.401 -5.715 -2.072 1 94.25 80 PHE A N 1
ATOM 629 C CA . PHE A 1 80 ? 0.001 -5.797 -2.463 1 94.25 80 PHE A CA 1
ATOM 630 C C . PHE A 1 80 ? 0.82 -6.504 -1.389 1 94.25 80 PHE A C 1
ATOM 632 O O . PHE A 1 80 ? 1.826 -7.148 -1.692 1 94.25 80 PHE A O 1
ATOM 639 N N . ARG A 1 81 ? 0.302 -6.547 -0.2 1 94.62 81 ARG A N 1
ATOM 640 C CA . ARG A 1 81 ? 0.999 -7.207 0.9 1 94.62 81 ARG A CA 1
ATOM 641 C C . ARG A 1 81 ? 0.519 -8.648 1.068 1 94.62 81 ARG A C 1
ATOM 643 O O . ARG A 1 81 ? 1.007 -9.375 1.938 1 94.62 81 ARG A O 1
ATOM 650 N N . GLY A 1 82 ? -0.476 -9.055 0.307 1 92.25 82 GLY A N 1
ATOM 651 C CA . GLY A 1 82 ? -0.95 -10.43 0.313 1 92.25 82 GLY A CA 1
ATOM 652 C C . GLY A 1 82 ? -1.995 -10.695 1.38 1 92.25 82 GLY A C 1
ATOM 653 O O . GLY A 1 82 ? -2.342 -11.8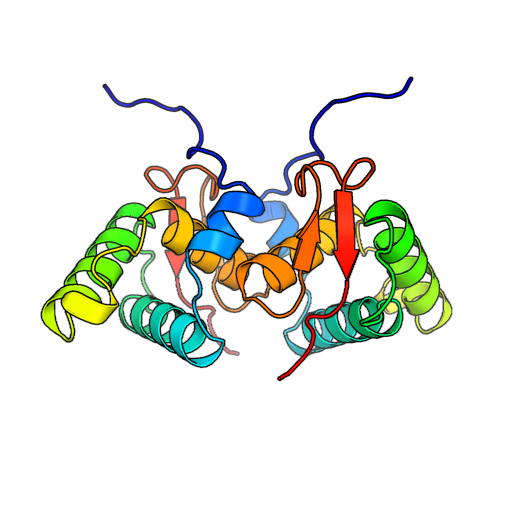44 1.643 1 92.25 82 GLY A O 1
ATOM 654 N N . GLU A 1 83 ? -2.494 -9.648 1.979 1 94.81 83 GLU A N 1
ATOM 655 C CA . GLU A 1 83 ? -3.502 -9.797 3.025 1 94.81 83 GLU A CA 1
ATOM 656 C C . GLU A 1 83 ? -4.898 -9.93 2.43 1 94.81 83 GLU A C 1
ATOM 658 O O . GLU A 1 83 ? -5.824 -10.398 3.1 1 94.81 83 GLU A O 1
ATOM 663 N N . LEU A 1 84 ? -5.059 -9.492 1.252 1 96.5 84 LEU A N 1
ATOM 664 C CA . LEU A 1 84 ? -6.258 -9.656 0.433 1 96.5 84 LEU A CA 1
ATOM 665 C C . LEU A 1 84 ? -5.895 -10.125 -0.972 1 96.5 84 LEU A C 1
ATOM 667 O O . LEU A 1 84 ? -4.738 -10.016 -1.391 1 96.5 84 LEU A O 1
ATOM 671 N N . VAL A 1 85 ? -6.836 -10.695 -1.603 1 96.06 85 VAL A N 1
ATOM 672 C CA . VAL A 1 85 ? -6.723 -11.016 -3.02 1 96.06 85 VAL A CA 1
ATOM 673 C C . VAL A 1 85 ? -7.555 -10.039 -3.844 1 96.06 85 VAL A C 1
ATOM 675 O O . VAL A 1 85 ? -8.711 -9.766 -3.518 1 96.06 85 VAL A O 1
ATOM 678 N N . GLY A 1 86 ? -6.914 -9.484 -4.887 1 97 86 GLY A N 1
ATOM 679 C CA . GLY A 1 86 ? -7.586 -8.492 -5.719 1 97 86 GLY A CA 1
ATOM 680 C C . GLY A 1 86 ? -7.934 -9.008 -7.102 1 97 86 GLY A C 1
ATOM 681 O O . GLY A 1 86 ? -7.195 -9.82 -7.668 1 97 86 GLY A O 1
ATOM 682 N N . TYR A 1 87 ? -9 -8.539 -7.621 1 96.94 87 TYR A N 1
ATOM 683 C CA . TYR A 1 87 ? -9.469 -8.82 -8.977 1 96.94 87 TYR A CA 1
ATOM 684 C C . TYR A 1 87 ? -9.852 -7.531 -9.695 1 96.94 87 TYR A C 1
ATOM 686 O O . TYR A 1 87 ? -10.375 -6.598 -9.078 1 96.94 87 TYR A O 1
ATOM 694 N N . GLY A 1 88 ? -9.57 -7.562 -11 1 95.56 88 GLY A N 1
ATOM 695 C CA . GLY A 1 88 ? -9.859 -6.352 -11.758 1 95.56 88 GLY A CA 1
ATOM 696 C C . GLY A 1 88 ? -8.75 -5.324 -11.68 1 95.56 88 GLY A C 1
ATOM 697 O O . GLY A 1 88 ? -7.586 -5.672 -11.492 1 95.56 88 GLY A O 1
ATOM 698 N N . ASP A 1 89 ? -9.086 -3.99 -11.984 1 94.31 89 ASP A N 1
ATOM 699 C CA . ASP A 1 89 ? -8.133 -2.887 -11.898 1 94.31 89 ASP A CA 1
ATOM 700 C C . ASP A 1 89 ? -8.242 -2.172 -10.555 1 94.31 89 ASP A C 1
ATOM 702 O O . ASP A 1 89 ? -9.094 -1.305 -10.375 1 94.31 89 ASP A O 1
ATOM 706 N N . LEU A 1 90 ? -7.309 -2.439 -9.68 1 94.69 90 LEU A N 1
ATOM 707 C CA . LEU A 1 90 ? -7.359 -1.938 -8.312 1 94.69 90 LEU A CA 1
ATOM 708 C C . LEU A 1 90 ? -7.184 -0.424 -8.281 1 94.69 90 LEU A C 1
ATOM 710 O O . LEU A 1 90 ? -7.43 0.212 -7.25 1 94.69 90 LEU A O 1
ATOM 714 N N . PHE A 1 91 ? -6.82 0.168 -9.422 1 92.81 91 PHE A N 1
ATOM 715 C CA . PHE A 1 91 ? -6.699 1.619 -9.5 1 92.81 91 PHE A CA 1
ATOM 716 C C . PHE A 1 91 ? -8.016 2.248 -9.945 1 92.81 91 PHE A C 1
ATOM 718 O O . PHE A 1 91 ? -8.078 3.455 -10.188 1 92.81 91 PHE A O 1
ATOM 725 N N . ARG A 1 92 ? -8.938 1.395 -10.07 1 95.25 92 ARG A N 1
ATOM 726 C CA . ARG A 1 92 ? -10.336 1.763 -10.281 1 95.25 92 ARG A CA 1
ATOM 727 C C . ARG A 1 92 ? -11.25 1.056 -9.289 1 95.25 92 ARG A C 1
ATOM 729 O O . ARG A 1 92 ? -11.664 -0.079 -9.516 1 95.25 92 ARG A O 1
ATOM 736 N N . MET A 1 93 ? -11.594 1.816 -8.227 1 96.38 93 MET A N 1
ATOM 737 C CA . MET A 1 93 ? -12.281 1.145 -7.125 1 96.38 93 MET A CA 1
ATOM 738 C C . MET A 1 93 ? -13.648 0.633 -7.566 1 96.38 93 MET A C 1
ATOM 740 O O . MET A 1 93 ? -14.148 -0.36 -7.035 1 96.38 93 MET A O 1
ATOM 744 N N . ARG A 1 94 ? -14.289 1.243 -8.617 1 96.31 94 ARG A N 1
ATOM 745 C CA . ARG A 1 94 ? -15.594 0.814 -9.094 1 96.31 94 ARG A CA 1
ATOM 746 C C . ARG A 1 94 ? -15.484 -0.41 -9.992 1 96.31 94 ARG A C 1
ATOM 748 O O . ARG A 1 94 ? -16.484 -1.053 -10.305 1 96.31 94 ARG A O 1
ATOM 755 N N . TYR A 1 95 ? -14.266 -0.771 -10.359 1 96.69 95 TYR A N 1
ATOM 756 C CA . TYR A 1 95 ? -14.047 -1.864 -11.297 1 96.69 95 TYR A CA 1
ATOM 757 C C . TYR A 1 95 ? -13.102 -2.906 -10.711 1 96.69 95 TYR A C 1
ATOM 759 O O . TYR A 1 95 ? -12.352 -3.557 -11.445 1 96.69 95 TYR A O 1
ATOM 767 N N . SER A 1 96 ? -13.023 -3.012 -9.477 1 97.44 96 SER A N 1
ATOM 768 C CA . SER A 1 96 ? -12.188 -3.98 -8.781 1 97.44 96 SER A CA 1
ATOM 769 C C . SER A 1 96 ? -12.945 -4.656 -7.641 1 97.44 96 SER A C 1
ATOM 771 O O . SER A 1 96 ? -13.914 -4.098 -7.121 1 97.44 96 SER A O 1
ATOM 773 N N . GLU A 1 97 ? -12.547 -5.848 -7.34 1 98.38 97 GLU A N 1
ATOM 774 C CA . GLU A 1 97 ? -13.086 -6.645 -6.242 1 98.38 97 GLU A CA 1
ATOM 775 C C . GLU A 1 97 ? -11.969 -7.25 -5.398 1 98.38 97 GLU A C 1
ATOM 777 O O . GLU A 1 97 ? -10.828 -7.344 -5.852 1 98.38 97 GLU A O 1
ATOM 782 N N . ILE A 1 98 ? -12.352 -7.602 -4.176 1 98.56 98 ILE A N 1
ATOM 783 C CA . ILE A 1 98 ? -11.367 -8.18 -3.268 1 98.56 98 ILE A CA 1
ATOM 784 C C . ILE A 1 98 ? -12.016 -9.273 -2.428 1 98.56 98 ILE A C 1
ATOM 786 O O . ILE A 1 98 ? -13.242 -9.289 -2.246 1 98.56 98 ILE A O 1
ATOM 790 N N . LYS A 1 99 ? -11.25 -10.164 -1.964 1 98.12 99 LYS A N 1
ATOM 791 C CA . LYS A 1 99 ? -11.648 -11.148 -0.965 1 98.12 99 LYS A CA 1
ATOM 792 C C . LYS A 1 99 ? -10.469 -11.531 -0.073 1 98.12 99 LYS A C 1
ATOM 794 O O . LYS A 1 99 ? -9.328 -11.148 -0.342 1 98.12 99 LYS A O 1
ATOM 799 N N . ARG A 1 100 ? -10.805 -12.227 1.06 1 96.69 100 ARG A N 1
ATOM 800 C CA . ARG A 1 100 ? -9.742 -12.75 1.92 1 96.69 100 ARG A CA 1
ATOM 801 C C . ARG A 1 100 ? -9.07 -13.953 1.284 1 96.69 100 ARG A C 1
ATOM 803 O O . ARG A 1 100 ? -9.719 -14.766 0.617 1 96.69 100 ARG A O 1
ATOM 810 N N . PRO A 1 101 ? -7.77 -14.031 1.48 1 93.62 101 PRO A N 1
ATOM 811 C CA . PRO A 1 101 ? -7.105 -15.242 0.992 1 93.62 101 PRO A CA 1
ATOM 812 C C . PRO A 1 101 ? -7.531 -16.5 1.756 1 93.62 101 PRO A C 1
ATOM 814 O O . PRO A 1 101 ? -7.93 -16.406 2.92 1 93.62 101 PRO A O 1
ATOM 817 N N . ILE A 1 102 ? -7.5 -17.625 1.104 1 84.69 102 ILE A N 1
ATOM 818 C CA . ILE A 1 102 ? -7.773 -18.891 1.784 1 84.69 102 ILE A CA 1
ATOM 819 C C . ILE A 1 102 ? -6.539 -19.328 2.568 1 84.69 102 ILE A C 1
ATOM 821 O O . ILE A 1 102 ? -5.438 -19.391 2.018 1 84.69 102 ILE A O 1
ATOM 825 N N . ILE A 1 103 ? -6.477 -18.984 3.777 1 67 103 ILE A N 1
ATOM 826 C CA . ILE A 1 103 ? -5.324 -19.391 4.578 1 67 103 ILE A CA 1
ATOM 827 C C . ILE A 1 103 ? -5.215 -20.906 4.602 1 67 103 ILE A C 1
ATOM 829 O O . ILE A 1 103 ? -6.191 -21.609 4.898 1 67 103 ILE A O 1
ATOM 833 N N . SER A 1 104 ? -4.277 -21.312 3.779 1 50.62 104 SER A N 1
ATOM 834 C CA . SER A 1 104 ? -4.004 -22.734 3.932 1 50.62 104 SER A CA 1
ATOM 835 C C . SER A 1 104 ? -3.35 -23.031 5.277 1 50.62 104 SER A C 1
ATOM 837 O O . SER A 1 104 ? -2.66 -22.188 5.84 1 50.62 104 SER A O 1
ATOM 839 N N . MET B 1 1 ? 17.188 9.742 -21.672 1 31.36 1 MET B N 1
ATOM 840 C CA . MET B 1 1 ? 15.734 9.656 -21.781 1 31.36 1 MET B CA 1
ATOM 841 C C . MET B 1 1 ? 15.07 9.742 -20.406 1 31.36 1 MET B C 1
ATOM 843 O O . MET B 1 1 ? 15.172 8.812 -19.609 1 31.36 1 MET B O 1
ATOM 847 N N . ASP B 1 2 ? 15.055 10.742 -19.688 1 43.91 2 ASP B N 1
ATOM 848 C CA . ASP B 1 2 ? 14.484 11.148 -18.406 1 43.91 2 ASP B CA 1
ATOM 849 C C . ASP B 1 2 ? 12.992 10.805 -18.344 1 43.91 2 ASP B C 1
ATOM 851 O O . ASP B 1 2 ? 12.148 11.602 -18.75 1 43.91 2 ASP B O 1
ATOM 855 N N . ASP B 1 3 ? 12.594 9.727 -18.891 1 52.97 3 ASP B N 1
ATOM 856 C CA . ASP B 1 3 ? 11.195 9.367 -19.125 1 52.97 3 ASP B CA 1
ATOM 857 C C . ASP B 1 3 ? 10.367 9.578 -17.859 1 52.97 3 ASP B C 1
ATOM 859 O O . ASP B 1 3 ? 10.664 9.008 -16.812 1 52.97 3 ASP B O 1
ATOM 863 N N . ALA B 1 4 ? 9.836 10.789 -17.844 1 62.91 4 ALA B N 1
ATOM 864 C CA . ALA B 1 4 ? 8.969 11.445 -16.859 1 62.91 4 ALA B CA 1
ATOM 865 C C . ALA B 1 4 ? 7.691 10.648 -16.641 1 62.91 4 ALA B C 1
ATOM 867 O O . ALA B 1 4 ? 6.797 11.078 -15.914 1 62.91 4 ALA B O 1
ATOM 868 N N . SER B 1 5 ? 7.781 9.453 -17.328 1 80.5 5 SER B N 1
ATOM 869 C CA . SER B 1 5 ? 6.504 8.758 -17.203 1 80.5 5 SER B CA 1
ATOM 870 C C . SER B 1 5 ? 6.383 8.062 -15.852 1 80.5 5 SER B C 1
ATOM 872 O O . SER B 1 5 ? 7.391 7.82 -15.188 1 80.5 5 SER B O 1
ATOM 874 N N . ARG B 1 6 ? 5.195 7.949 -15.445 1 86.69 6 ARG B N 1
ATOM 875 C CA . ARG B 1 6 ? 4.902 7.195 -14.234 1 86.69 6 ARG B CA 1
ATOM 876 C C . ARG B 1 6 ? 5.418 5.766 -14.336 1 86.69 6 ARG B C 1
ATOM 878 O O . ARG B 1 6 ? 5.574 5.234 -15.438 1 86.69 6 ARG B O 1
ATOM 885 N N . ASP B 1 7 ? 5.789 5.199 -13.109 1 92.62 7 ASP B N 1
ATOM 886 C CA . ASP B 1 7 ? 6.18 3.795 -13.031 1 92.62 7 ASP B CA 1
ATOM 887 C C . ASP B 1 7 ? 5.117 2.896 -13.664 1 92.62 7 ASP B C 1
ATOM 889 O O . ASP B 1 7 ? 3.926 3.203 -13.609 1 92.62 7 ASP B O 1
ATOM 893 N N . PRO B 1 8 ? 5.598 1.808 -14.359 1 90.5 8 PRO B N 1
ATOM 894 C CA . PRO B 1 8 ? 4.59 0.87 -14.867 1 90.5 8 PRO B CA 1
ATOM 895 C C . PRO B 1 8 ? 3.643 0.378 -13.781 1 90.5 8 PRO B C 1
ATOM 897 O O . PRO B 1 8 ? 4.02 0.325 -12.602 1 90.5 8 PRO B O 1
ATOM 900 N N . VAL B 1 9 ? 2.463 0.117 -14.188 1 88.5 9 VAL B N 1
ATOM 901 C CA . VAL B 1 9 ? 1.482 -0.425 -13.25 1 88.5 9 VAL B CA 1
ATOM 902 C C . VAL B 1 9 ? 1.687 -1.931 -13.102 1 88.5 9 VAL B C 1
ATOM 904 O O . VAL B 1 9 ? 1.936 -2.629 -14.086 1 88.5 9 VAL B O 1
ATOM 907 N N . ILE B 1 10 ? 1.637 -2.438 -11.867 1 91.12 10 ILE B N 1
ATOM 908 C CA . ILE B 1 10 ? 1.647 -3.877 -11.625 1 91.12 10 ILE B CA 1
ATOM 909 C C . ILE B 1 10 ? 0.216 -4.383 -11.453 1 91.12 10 ILE B C 1
ATOM 911 O O . ILE B 1 10 ? -0.561 -3.814 -10.688 1 91.12 10 ILE B O 1
ATOM 915 N N . THR B 1 11 ? -0.126 -5.402 -12.219 1 91.06 11 THR B N 1
ATOM 916 C CA . THR B 1 11 ? -1.49 -5.914 -12.188 1 91.06 11 THR B CA 1
ATOM 917 C C . THR B 1 11 ? -1.665 -6.91 -11.039 1 91.06 11 THR B C 1
ATOM 919 O O . THR B 1 11 ? -0.685 -7.453 -10.531 1 91.06 11 THR B O 1
ATOM 922 N N . GLU B 1 12 ? -2.928 -7.148 -10.688 1 91.44 12 GLU B N 1
ATOM 923 C CA . GLU B 1 12 ? -3.25 -8.125 -9.656 1 91.44 12 GLU B CA 1
ATOM 924 C C . GLU B 1 12 ? -2.787 -9.523 -10.062 1 91.44 12 GLU B C 1
ATOM 926 O O . GLU B 1 12 ? -2.359 -10.312 -9.211 1 91.44 12 GLU B O 1
ATOM 931 N N . ASP B 1 13 ? -2.865 -9.805 -11.312 1 91.69 13 ASP B N 1
ATOM 932 C CA . ASP B 1 13 ? -2.398 -11.094 -11.812 1 91.69 13 ASP B CA 1
ATOM 933 C C . ASP B 1 13 ? -0.891 -11.242 -11.625 1 91.69 13 ASP B C 1
ATOM 935 O O . ASP B 1 13 ? -0.412 -12.312 -11.242 1 91.69 13 ASP B O 1
ATOM 939 N N . GLU B 1 14 ? -0.216 -10.219 -11.883 1 93.31 14 GLU B N 1
ATOM 940 C CA . GLU B 1 14 ? 1.232 -10.242 -11.703 1 93.31 14 GLU B CA 1
ATOM 941 C C . GLU B 1 14 ? 1.602 -10.406 -10.234 1 93.31 14 GLU B C 1
ATOM 943 O O . GLU B 1 14 ? 2.547 -11.125 -9.898 1 93.31 14 GLU B O 1
ATOM 948 N N . ILE B 1 15 ? 0.896 -9.758 -9.359 1 93.19 15 ILE B N 1
ATOM 949 C CA . ILE B 1 15 ? 1.14 -9.883 -7.922 1 93.19 15 ILE B CA 1
ATOM 950 C C . ILE B 1 15 ? 0.937 -11.328 -7.484 1 93.19 15 ILE B C 1
ATOM 952 O O . ILE B 1 15 ? 1.747 -11.875 -6.734 1 93.19 15 ILE B O 1
ATOM 956 N N . ARG B 1 16 ? -0.01 -11.945 -7.984 1 90.81 16 ARG B N 1
ATOM 957 C CA . ARG B 1 16 ? -0.31 -13.336 -7.637 1 90.81 16 ARG B CA 1
ATOM 958 C C . ARG B 1 16 ? 0.79 -14.273 -8.125 1 90.81 16 ARG B C 1
ATOM 960 O O . ARG B 1 16 ? 1.107 -15.258 -7.461 1 90.81 16 ARG B O 1
ATOM 967 N N . GLU B 1 17 ? 1.34 -13.883 -9.25 1 92.69 17 GLU B N 1
ATOM 968 C CA . GLU B 1 17 ? 2.377 -14.727 -9.844 1 92.69 17 GLU B CA 1
ATOM 969 C C . GLU B 1 17 ? 3.666 -14.664 -9.023 1 92.69 17 GLU B C 1
ATOM 971 O O . GLU B 1 17 ? 4.492 -15.578 -9.094 1 92.69 1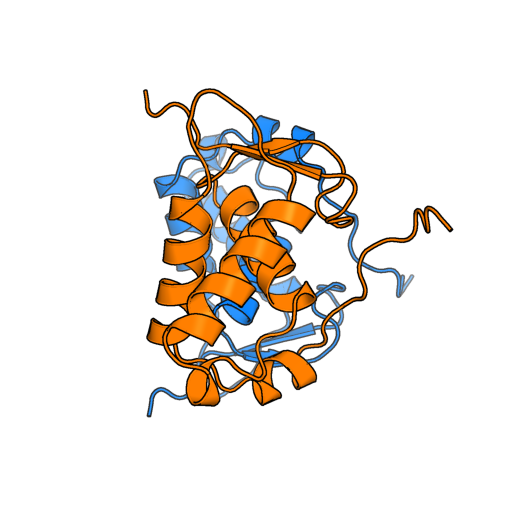7 GLU B O 1
ATOM 976 N N . LEU B 1 18 ? 3.809 -13.562 -8.211 1 93.94 18 LEU B N 1
ATOM 977 C CA . LEU B 1 18 ? 5.027 -13.438 -7.422 1 93.94 18 LEU B CA 1
ATOM 978 C C . LEU B 1 18 ? 5.066 -14.477 -6.305 1 93.94 18 LEU B C 1
ATOM 980 O O . LEU B 1 18 ? 6.141 -14.953 -5.93 1 93.94 18 LEU B O 1
ATOM 984 N N . GLN B 1 19 ? 3.92 -14.906 -5.695 1 92 19 GLN B N 1
ATOM 985 C CA . GLN B 1 19 ? 3.756 -15.953 -4.691 1 92 19 GLN B CA 1
ATOM 986 C C . GLN B 1 19 ? 4.598 -15.664 -3.451 1 92 19 GLN B C 1
ATOM 988 O O . GLN B 1 19 ? 5.234 -16.562 -2.902 1 92 19 GLN B O 1
ATOM 993 N N . PHE B 1 20 ? 4.715 -14.344 -3.127 1 94.62 20 PHE B N 1
ATOM 994 C CA . PHE B 1 20 ? 5.406 -13.977 -1.895 1 94.62 20 PHE B CA 1
ATOM 995 C C . PHE B 1 20 ? 4.508 -14.211 -0.685 1 94.62 20 PHE B C 1
ATOM 997 O O . PHE B 1 20 ? 3.322 -13.875 -0.709 1 94.62 20 PHE B O 1
ATOM 1004 N N . SER B 1 21 ? 5.105 -14.852 0.312 1 93.31 21 SER B N 1
ATOM 1005 C CA . SER B 1 21 ? 4.402 -15.016 1.582 1 93.31 21 SER B CA 1
ATOM 1006 C C . SER B 1 21 ? 4.43 -13.734 2.398 1 93.31 21 SER B C 1
ATOM 1008 O O . SER B 1 21 ? 5.168 -12.797 2.074 1 93.31 21 SER B O 1
ATOM 1010 N N . ALA B 1 22 ? 3.586 -13.719 3.424 1 92.56 22 ALA B N 1
ATOM 1011 C CA . ALA B 1 22 ? 3.617 -12.594 4.355 1 92.56 22 ALA B CA 1
ATOM 1012 C C . ALA B 1 22 ? 5.016 -12.398 4.93 1 92.56 22 ALA B C 1
ATOM 1014 O O . ALA B 1 22 ? 5.449 -11.266 5.156 1 92.56 22 ALA B O 1
ATOM 1015 N N . GLY B 1 23 ? 5.652 -13.469 5.195 1 95.12 23 GLY B N 1
ATOM 1016 C CA . GLY B 1 23 ? 7.023 -13.398 5.672 1 95.12 23 GLY B CA 1
ATOM 1017 C C . GLY B 1 23 ? 7.973 -12.789 4.66 1 95.12 23 GLY B C 1
ATOM 1018 O O . GLY B 1 23 ? 8.875 -12.031 5.027 1 95.12 23 GLY B O 1
ATOM 1019 N N . ASP B 1 24 ? 7.797 -13.164 3.371 1 97.12 24 ASP B N 1
ATOM 1020 C CA . ASP B 1 24 ? 8.617 -12.586 2.312 1 97.12 24 ASP B CA 1
ATOM 1021 C C . ASP B 1 24 ? 8.43 -11.07 2.234 1 97.12 24 ASP B C 1
ATOM 1023 O O . ASP B 1 24 ? 9.406 -10.32 2.18 1 97.12 24 ASP B O 1
ATOM 1027 N N . VAL B 1 25 ? 7.195 -10.633 2.26 1 97.38 25 VAL B N 1
ATOM 1028 C CA . VAL B 1 25 ? 6.863 -9.211 2.18 1 97.38 25 VAL B CA 1
ATOM 1029 C C . VAL B 1 25 ? 7.48 -8.469 3.363 1 97.38 25 VAL B C 1
ATOM 1031 O O . VAL B 1 25 ? 8.078 -7.402 3.193 1 97.38 25 VAL B O 1
ATOM 1034 N N . ALA B 1 26 ? 7.379 -9.07 4.535 1 97.19 26 ALA B N 1
ATOM 1035 C CA . ALA B 1 26 ? 7.961 -8.469 5.73 1 97.19 26 ALA B CA 1
ATOM 1036 C C . ALA B 1 26 ? 9.477 -8.32 5.59 1 97.19 26 ALA B C 1
ATOM 1038 O O . ALA B 1 26 ? 10.055 -7.328 6.039 1 97.19 26 ALA B O 1
ATOM 1039 N N . GLU B 1 27 ? 10.031 -9.289 5.031 1 98.06 27 GLU B N 1
ATOM 1040 C CA . GLU B 1 27 ? 11.477 -9.234 4.844 1 98.06 27 GLU B CA 1
ATOM 1041 C C . GLU B 1 27 ? 11.867 -8.133 3.867 1 98.06 27 GLU B C 1
ATOM 1043 O O . GLU B 1 27 ? 12.867 -7.434 4.078 1 98.06 27 GLU B O 1
ATOM 1048 N N . ILE B 1 28 ? 11.109 -7.992 2.791 1 98.62 28 ILE B N 1
ATOM 1049 C CA . ILE B 1 28 ? 11.375 -6.918 1.836 1 98.62 28 ILE B CA 1
ATOM 1050 C C . ILE B 1 28 ? 11.227 -5.566 2.527 1 98.62 28 ILE B C 1
ATOM 1052 O O . ILE B 1 28 ? 12.109 -4.711 2.43 1 98.62 28 ILE B O 1
ATOM 1056 N N . GLU B 1 29 ? 10.117 -5.398 3.27 1 98.5 29 GLU B N 1
ATOM 1057 C CA . GLU B 1 29 ? 9.867 -4.125 3.938 1 98.5 29 GLU B CA 1
ATOM 1058 C C . GLU B 1 29 ? 10.945 -3.822 4.973 1 98.5 29 GLU B C 1
ATOM 1060 O O . GLU B 1 29 ? 11.375 -2.674 5.109 1 98.5 29 GLU B O 1
ATOM 1065 N N . GLN B 1 30 ? 11.383 -4.844 5.656 1 98.31 30 GLN B N 1
ATOM 1066 C CA . GLN B 1 30 ? 12.445 -4.652 6.637 1 98.31 30 GLN B CA 1
ATOM 1067 C C . GLN B 1 30 ? 13.75 -4.219 5.965 1 98.31 30 GLN B C 1
ATOM 1069 O O . GLN B 1 30 ? 14.469 -3.369 6.488 1 98.31 30 GLN B O 1
ATOM 1074 N N . THR B 1 31 ? 14.07 -4.848 4.906 1 98.69 31 THR B N 1
ATOM 1075 C CA . THR B 1 31 ? 15.266 -4.48 4.16 1 98.69 31 THR B CA 1
ATOM 1076 C C . THR B 1 31 ? 15.164 -3.043 3.654 1 98.69 31 THR B C 1
ATOM 1078 O O . THR B 1 31 ? 16.125 -2.277 3.75 1 98.69 31 THR B O 1
ATOM 1081 N N . VAL B 1 32 ? 13.992 -2.617 3.102 1 98.75 32 VAL B N 1
ATOM 1082 C CA . VAL B 1 32 ? 13.734 -1.239 2.699 1 98.75 32 VAL B CA 1
ATOM 1083 C C . VAL B 1 32 ? 14.023 -0.298 3.867 1 98.75 32 VAL B C 1
ATOM 1085 O O . VAL B 1 32 ? 14.766 0.679 3.719 1 98.75 32 VAL B O 1
ATOM 1088 N N . LEU B 1 33 ? 13.5 -0.65 5.047 1 98.38 33 LEU B N 1
ATOM 1089 C CA . LEU B 1 33 ? 13.586 0.216 6.215 1 98.38 33 LEU B CA 1
ATOM 1090 C C . LEU B 1 33 ? 15.031 0.345 6.691 1 98.38 33 LEU B C 1
ATOM 1092 O O . LEU B 1 33 ? 15.391 1.343 7.32 1 98.38 33 LEU B O 1
ATOM 1096 N N . SER B 1 34 ? 15.82 -0.604 6.359 1 98.31 34 SER B N 1
ATOM 1097 C CA . SER B 1 34 ? 17.219 -0.575 6.793 1 98.31 34 SER B CA 1
ATOM 1098 C C . SER B 1 34 ? 18.016 0.455 6.004 1 98.31 34 SER B C 1
ATOM 1100 O O . SER B 1 34 ? 19.125 0.832 6.406 1 98.31 34 SER B O 1
ATOM 1102 N N . PHE B 1 35 ? 17.469 0.963 4.934 1 98.38 35 PHE B N 1
ATOM 1103 C CA . PHE B 1 35 ? 18.203 1.882 4.078 1 98.38 35 PHE B CA 1
ATOM 1104 C C . PHE B 1 35 ? 17.766 3.32 4.316 1 98.38 35 PHE B C 1
ATOM 1106 O O . PHE B 1 35 ? 18.25 4.242 3.656 1 98.38 35 PHE B O 1
ATOM 1113 N N . VAL B 1 36 ? 16.828 3.535 5.199 1 98.12 36 VAL B N 1
ATOM 1114 C CA . VAL B 1 36 ? 16.281 4.875 5.391 1 98.12 36 VAL B CA 1
ATOM 1115 C C . VAL B 1 36 ? 16.5 5.32 6.832 1 98.12 36 VAL B C 1
ATOM 1117 O O . VAL B 1 36 ? 16.578 4.492 7.742 1 98.12 36 VAL B O 1
ATOM 1120 N N . ASP B 1 37 ? 16.656 6.605 6.98 1 96.25 37 ASP B N 1
ATOM 1121 C CA . ASP B 1 37 ? 16.859 7.172 8.312 1 96.25 37 ASP B CA 1
ATOM 1122 C C . ASP B 1 37 ? 15.961 8.391 8.523 1 96.25 37 ASP B C 1
ATOM 1124 O O . ASP B 1 37 ? 15.141 8.727 7.668 1 96.25 37 ASP B O 1
ATOM 1128 N N . THR B 1 38 ? 16.047 9.07 9.727 1 94.69 38 THR B N 1
ATOM 1129 C CA . THR B 1 38 ? 15.141 10.148 10.102 1 94.69 38 THR B CA 1
ATOM 1130 C C . THR B 1 38 ? 15.68 11.5 9.625 1 94.69 38 THR B C 1
ATOM 1132 O O . THR B 1 38 ? 14.93 12.477 9.539 1 94.69 38 THR B O 1
ATOM 1135 N N . ARG B 1 39 ? 16.891 11.586 9.297 1 94.81 39 ARG B N 1
ATOM 1136 C CA . ARG B 1 39 ? 17.516 12.883 9.07 1 94.81 39 ARG B CA 1
ATOM 1137 C C . ARG B 1 39 ? 17.5 13.242 7.594 1 94.81 39 ARG B C 1
ATOM 1139 O O . ARG B 1 39 ? 17.234 14.391 7.23 1 94.81 39 ARG B O 1
ATOM 1146 N N . HIS B 1 40 ? 17.797 12.297 6.77 1 96.62 40 HIS B N 1
ATOM 1147 C CA . HIS B 1 40 ? 17.938 12.594 5.352 1 96.62 40 HIS B CA 1
ATOM 1148 C C . HIS B 1 40 ? 16.984 11.758 4.508 1 96.62 40 HIS B C 1
ATOM 1150 O O . HIS B 1 40 ? 16.734 10.586 4.816 1 96.62 40 HIS B O 1
ATOM 1156 N N . THR B 1 41 ? 16.484 12.445 3.498 1 98.19 41 THR B N 1
ATOM 1157 C CA . THR B 1 41 ? 15.68 11.703 2.537 1 98.19 41 THR B CA 1
ATOM 1158 C C . THR B 1 41 ? 16.562 10.844 1.639 1 98.19 41 THR B C 1
ATOM 1160 O O . THR B 1 41 ? 17.719 11.18 1.399 1 98.19 41 THR B O 1
ATOM 1163 N N . ARG B 1 42 ? 16.031 9.719 1.166 1 98.5 42 ARG B N 1
ATOM 1164 C CA . ARG B 1 42 ? 16.672 8.859 0.172 1 98.5 42 ARG B CA 1
ATOM 1165 C C . ARG B 1 42 ? 15.789 8.711 -1.063 1 98.5 42 ARG B C 1
ATOM 1167 O O . ARG B 1 42 ? 14.57 8.586 -0.951 1 98.5 42 ARG B O 1
ATOM 1174 N N . LYS B 1 43 ? 16.453 8.766 -2.281 1 98.44 43 LYS B N 1
ATOM 1175 C CA . LYS B 1 43 ? 15.719 8.492 -3.514 1 98.44 43 LYS B CA 1
ATOM 1176 C C . LYS B 1 43 ? 15.102 7.098 -3.49 1 98.44 43 LYS B C 1
ATOM 1178 O O . LYS B 1 43 ? 15.773 6.121 -3.17 1 98.44 43 LYS B O 1
ATOM 1183 N N . VAL B 1 44 ? 13.812 7.062 -3.85 1 98.62 44 VAL B N 1
ATOM 1184 C CA . VAL B 1 44 ? 13.102 5.785 -3.848 1 98.62 44 VAL B CA 1
ATOM 1185 C C . VAL B 1 44 ? 13.805 4.805 -4.785 1 98.62 44 VAL B C 1
ATOM 1187 O O . VAL B 1 44 ? 14.039 3.65 -4.426 1 98.62 44 VAL B O 1
ATOM 1190 N N . ALA B 1 45 ? 14.188 5.258 -6.004 1 98.5 45 ALA B N 1
ATOM 1191 C CA . ALA B 1 45 ? 14.844 4.383 -6.977 1 98.5 45 ALA B CA 1
ATOM 1192 C C . ALA B 1 45 ? 16.125 3.773 -6.395 1 98.5 45 ALA B C 1
ATOM 1194 O O . ALA B 1 45 ? 16.422 2.604 -6.641 1 98.5 45 ALA B O 1
ATOM 1195 N N . MET B 1 46 ? 16.844 4.5 -5.605 1 98.62 46 MET B N 1
ATOM 1196 C CA . MET B 1 46 ? 18.062 3.998 -4.977 1 98.62 46 MET B CA 1
ATOM 1197 C C . MET B 1 46 ? 17.75 2.957 -3.912 1 98.62 46 MET B C 1
ATOM 1199 O O . MET B 1 46 ? 18.391 1.91 -3.844 1 98.62 46 MET B O 1
ATOM 1203 N N . VAL B 1 47 ? 16.75 3.25 -3.051 1 98.88 47 VAL B N 1
ATOM 1204 C CA . VAL B 1 47 ? 16.344 2.33 -1.991 1 98.88 47 VAL B CA 1
ATOM 1205 C C . VAL B 1 47 ? 15.859 1.018 -2.602 1 98.88 47 VAL B C 1
ATOM 1207 O O . VAL B 1 47 ? 16.203 -0.063 -2.115 1 98.88 47 VAL B O 1
ATOM 1210 N N . VAL B 1 48 ? 15.086 1.127 -3.727 1 98.81 48 VAL B N 1
ATOM 1211 C CA . VAL B 1 48 ? 14.609 -0.052 -4.441 1 98.81 48 VAL B CA 1
ATOM 1212 C C . VAL B 1 48 ? 15.797 -0.871 -4.941 1 98.81 48 VAL B C 1
ATOM 1214 O O . VAL B 1 48 ? 15.883 -2.074 -4.68 1 98.81 48 VAL B O 1
ATOM 1217 N N . GLY B 1 49 ? 16.703 -0.251 -5.594 1 98.75 49 GLY B N 1
ATOM 1218 C CA . GLY B 1 49 ? 17.875 -0.946 -6.102 1 98.75 49 GLY B CA 1
ATOM 1219 C C . GLY B 1 49 ? 18.688 -1.61 -5.016 1 98.75 49 GLY B C 1
ATOM 1220 O O . GLY B 1 49 ? 19.062 -2.777 -5.141 1 98.75 49 GLY B O 1
ATOM 1221 N N . ASN B 1 50 ? 18.953 -0.888 -3.951 1 98.81 50 ASN B N 1
ATOM 1222 C CA . ASN B 1 50 ? 19.734 -1.427 -2.836 1 98.81 50 ASN B CA 1
ATOM 1223 C C . ASN B 1 50 ? 19.031 -2.613 -2.188 1 98.81 50 ASN B C 1
ATOM 1225 O O . ASN B 1 50 ? 19.672 -3.598 -1.815 1 98.81 50 ASN B O 1
ATOM 1229 N N . THR B 1 51 ? 17.734 -2.516 -2.018 1 98.88 51 THR B N 1
ATOM 1230 C CA . THR B 1 51 ? 16.953 -3.58 -1.406 1 98.88 51 THR B CA 1
ATOM 1231 C C . THR B 1 51 ? 17.047 -4.863 -2.227 1 98.88 51 THR B C 1
ATOM 1233 O O . THR B 1 51 ? 17.375 -5.926 -1.695 1 98.88 51 THR B O 1
ATOM 1236 N N . ILE B 1 52 ? 16.828 -4.758 -3.52 1 98.69 52 ILE B N 1
ATOM 1237 C CA . ILE B 1 52 ? 16.828 -5.918 -4.406 1 98.69 52 ILE B CA 1
ATOM 1238 C C . ILE B 1 52 ? 18.234 -6.539 -4.449 1 98.69 52 ILE B C 1
ATOM 1240 O O . ILE B 1 52 ? 18.375 -7.754 -4.32 1 98.69 52 ILE B O 1
ATOM 1244 N N . ASN B 1 53 ? 19.234 -5.711 -4.559 1 98.5 53 ASN B N 1
ATOM 1245 C CA . ASN B 1 53 ? 20.594 -6.215 -4.59 1 98.5 53 ASN B CA 1
ATOM 1246 C C . ASN B 1 53 ? 20.953 -6.949 -3.301 1 98.5 53 ASN B C 1
ATOM 1248 O O . ASN B 1 53 ? 21.562 -8.023 -3.338 1 98.5 53 ASN B O 1
ATOM 1252 N N . THR B 1 54 ? 20.578 -6.43 -2.188 1 98.69 54 THR B N 1
ATOM 1253 C CA . THR B 1 54 ? 20.891 -7.02 -0.889 1 98.69 54 THR B CA 1
ATOM 1254 C C . THR B 1 54 ? 20.203 -8.375 -0.741 1 98.69 54 THR B C 1
ATOM 1256 O O . THR B 1 54 ? 20.828 -9.352 -0.32 1 98.69 54 THR B O 1
ATOM 1259 N N . LEU B 1 55 ? 18.953 -8.445 -1.11 1 98.56 55 LEU B N 1
ATOM 1260 C CA . LEU B 1 55 ? 18.188 -9.688 -0.977 1 98.56 55 LEU B CA 1
ATOM 1261 C C . LEU B 1 55 ? 18.703 -10.75 -1.937 1 98.56 55 LEU B C 1
ATOM 1263 O O . LEU B 1 55 ? 18.859 -11.914 -1.557 1 98.56 55 LEU B O 1
ATOM 1267 N N . LYS B 1 56 ? 19 -10.352 -3.158 1 97.94 56 LYS B N 1
ATOM 1268 C CA . LYS B 1 56 ? 19.5 -11.297 -4.152 1 97.94 56 LYS B CA 1
ATOM 1269 C C . LYS B 1 56 ? 20.875 -11.828 -3.764 1 97.94 56 LYS B C 1
ATOM 1271 O O . LYS B 1 56 ? 21.203 -12.992 -4 1 97.94 56 LYS B O 1
ATOM 1276 N N . GLU B 1 57 ? 21.672 -10.961 -3.199 1 97.94 57 GLU B N 1
ATOM 1277 C CA . GLU B 1 57 ? 22.984 -11.383 -2.723 1 97.94 57 GLU B CA 1
ATOM 1278 C C . GLU B 1 57 ? 22.844 -12.383 -1.574 1 97.94 57 GLU B C 1
ATOM 1280 O O . GLU B 1 57 ? 23.641 -13.328 -1.474 1 97.94 57 GLU B O 1
ATOM 1285 N N . ARG B 1 58 ? 21.875 -12.195 -0.773 1 97.69 58 ARG B N 1
ATOM 1286 C CA . ARG B 1 58 ? 21.656 -13.047 0.392 1 97.69 58 ARG B CA 1
ATOM 1287 C C . ARG B 1 58 ? 21.062 -14.398 -0.016 1 97.69 58 ARG B C 1
ATOM 1289 O O . ARG B 1 58 ? 21.469 -15.438 0.515 1 97.69 58 ARG B O 1
ATOM 1296 N N . ASP B 1 59 ? 20.109 -14.367 -0.857 1 97.5 59 ASP B N 1
ATOM 1297 C CA . ASP B 1 59 ? 19.422 -15.562 -1.306 1 97.5 59 ASP B CA 1
ATOM 1298 C C . ASP B 1 59 ? 18.922 -15.406 -2.74 1 97.5 59 ASP B C 1
ATOM 1300 O O . ASP B 1 59 ? 17.734 -15.148 -2.965 1 97.5 59 ASP B O 1
ATOM 1304 N N . GLY B 1 60 ? 19.703 -15.594 -3.727 1 95.19 60 GLY B N 1
ATOM 1305 C CA . GLY B 1 60 ? 19.453 -15.406 -5.145 1 95.19 60 GLY B CA 1
ATOM 1306 C C . GLY B 1 60 ? 18.266 -16.203 -5.645 1 95.19 60 GLY B C 1
ATOM 1307 O O . GLY B 1 60 ? 17.344 -15.648 -6.254 1 95.19 60 GLY B O 1
ATOM 1308 N N . PRO B 1 61 ? 18.328 -17.469 -5.395 1 95.75 61 PRO B N 1
ATOM 1309 C CA . PRO B 1 61 ? 17.234 -18.297 -5.879 1 95.75 61 PRO B CA 1
ATOM 1310 C C . PRO B 1 61 ? 15.875 -17.844 -5.348 1 95.75 61 PRO B C 1
ATOM 1312 O O . PRO B 1 61 ? 14.867 -17.922 -6.059 1 95.75 61 PRO B O 1
ATOM 1315 N N . ARG B 1 62 ? 15.883 -17.312 -4.133 1 95.31 62 ARG B N 1
ATOM 1316 C CA . ARG B 1 62 ? 14.625 -16.906 -3.516 1 95.31 62 ARG B CA 1
ATOM 1317 C C . ARG B 1 62 ? 14.148 -15.5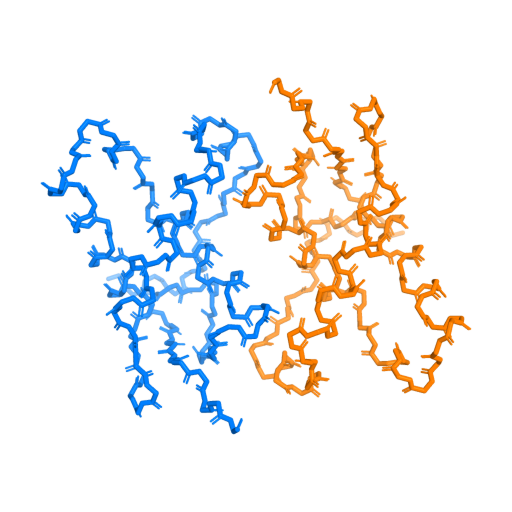7 -4.074 1 95.31 62 ARG B C 1
ATOM 1319 O O . ARG B 1 62 ? 12.953 -15.367 -4.293 1 95.31 62 ARG B O 1
ATOM 1326 N N . TRP B 1 63 ? 15.07 -14.656 -4.305 1 97.12 63 TRP B N 1
ATOM 1327 C CA . TRP B 1 63 ? 14.703 -13.273 -4.586 1 97.12 63 TRP B CA 1
ATOM 1328 C C . TRP B 1 63 ? 14.984 -12.922 -6.039 1 97.12 63 TRP B C 1
ATOM 1330 O O . TRP B 1 63 ? 14.867 -11.758 -6.438 1 97.12 63 TRP B O 1
ATOM 1340 N N . GLY B 1 64 ? 15.32 -13.883 -6.805 1 94.25 64 GLY B N 1
ATOM 1341 C CA . GLY B 1 64 ? 15.688 -13.648 -8.195 1 94.25 64 GLY B CA 1
ATOM 1342 C C . GLY B 1 64 ? 14.562 -13.055 -9.016 1 94.25 64 GLY B C 1
ATOM 1343 O O . GLY B 1 64 ? 14.805 -12.375 -10.016 1 94.25 64 GLY B O 1
ATOM 1344 N N . ASN B 1 65 ? 13.328 -13.188 -8.633 1 93.38 65 ASN B N 1
ATOM 1345 C CA . ASN B 1 65 ? 12.18 -12.719 -9.406 1 93.38 65 ASN B CA 1
ATOM 1346 C C . ASN B 1 65 ? 11.539 -11.492 -8.766 1 93.38 65 ASN B C 1
ATOM 1348 O O . ASN B 1 65 ? 10.422 -11.109 -9.125 1 93.38 65 ASN B O 1
ATOM 1352 N N . LEU B 1 66 ? 12.234 -10.867 -7.844 1 97.44 66 LEU B N 1
ATOM 1353 C CA . LEU B 1 66 ? 11.688 -9.672 -7.215 1 97.44 66 LEU B CA 1
ATOM 1354 C C . LEU B 1 66 ? 11.766 -8.477 -8.156 1 97.44 66 LEU B C 1
ATOM 1356 O O . LEU B 1 66 ? 12.844 -7.93 -8.391 1 97.44 66 LEU B O 1
ATOM 1360 N N . PRO B 1 67 ? 10.633 -8.008 -8.695 1 97.31 67 PRO B N 1
ATOM 1361 C CA . PRO B 1 67 ? 10.648 -6.852 -9.602 1 97.31 67 PRO B CA 1
ATOM 1362 C C . PR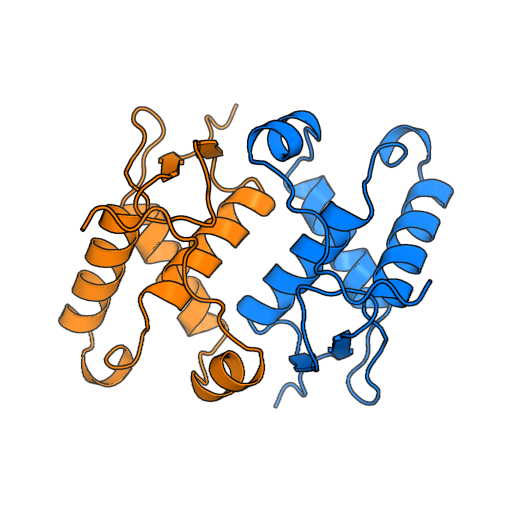O B 1 67 ? 10.859 -5.531 -8.867 1 97.31 67 PRO B C 1
ATOM 1364 O O . PRO B 1 67 ? 10.359 -5.355 -7.75 1 97.31 67 PRO B O 1
ATOM 1367 N N . ASP B 1 68 ? 11.508 -4.621 -9.539 1 97.56 68 ASP B N 1
ATOM 1368 C CA . ASP B 1 68 ? 11.727 -3.301 -8.961 1 97.56 68 ASP B CA 1
ATOM 1369 C C . ASP B 1 68 ? 10.406 -2.596 -8.672 1 97.56 68 ASP B C 1
ATOM 1371 O O . ASP B 1 68 ? 10.25 -1.973 -7.617 1 97.56 68 ASP B O 1
ATOM 1375 N N . ILE B 1 69 ? 9.445 -2.748 -9.594 1 96.69 69 ILE B N 1
ATOM 1376 C CA . ILE B 1 69 ? 8.172 -2.041 -9.492 1 96.69 69 ILE B CA 1
ATOM 1377 C C . ILE B 1 69 ? 7.414 -2.529 -8.258 1 96.69 69 ILE B C 1
ATOM 1379 O O . ILE B 1 69 ? 6.707 -1.755 -7.613 1 96.69 69 ILE B O 1
ATOM 1383 N N . TYR B 1 70 ? 7.531 -3.768 -7.926 1 97.75 70 TYR B N 1
ATOM 1384 C CA . TYR B 1 70 ? 6.863 -4.301 -6.742 1 97.75 70 TYR B CA 1
ATOM 1385 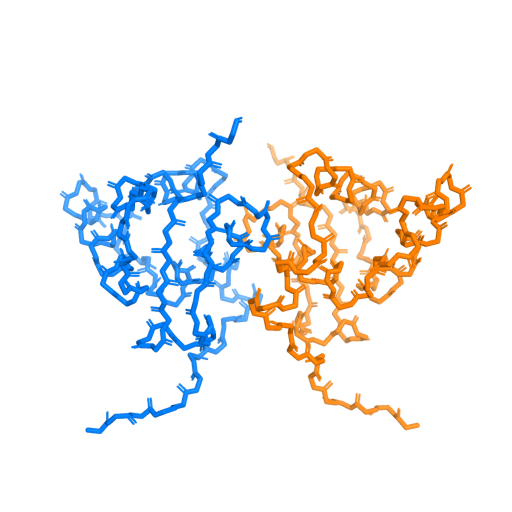C C . TYR B 1 70 ? 7.453 -3.709 -5.469 1 97.75 70 TYR B C 1
ATOM 1387 O O . TYR B 1 70 ? 6.719 -3.344 -4.547 1 97.75 70 TYR B O 1
ATOM 1395 N N . CYS B 1 71 ? 8.719 -3.611 -5.457 1 98.31 71 CYS B N 1
ATOM 1396 C CA . CYS B 1 71 ? 9.383 -2.988 -4.312 1 98.31 71 CYS B CA 1
ATOM 1397 C C . CYS B 1 71 ? 8.961 -1.53 -4.168 1 98.31 71 CYS B C 1
ATOM 1399 O O . CYS B 1 71 ? 8.727 -1.056 -3.057 1 98.31 71 CYS B O 1
ATOM 1401 N N . ALA B 1 72 ? 8.875 -0.852 -5.266 1 98 72 ALA B N 1
ATOM 1402 C CA . ALA B 1 72 ? 8.43 0.538 -5.238 1 98 72 ALA B CA 1
ATOM 1403 C C . ALA B 1 72 ? 7.016 0.647 -4.668 1 98 72 ALA B C 1
ATOM 1405 O O . ALA B 1 72 ? 6.723 1.565 -3.898 1 98 72 ALA B O 1
ATOM 1406 N N . TYR B 1 73 ? 6.191 -0.26 -5.035 1 96.69 73 TYR B N 1
ATOM 1407 C CA . TYR B 1 73 ? 4.828 -0.262 -4.523 1 96.69 73 TYR B CA 1
ATOM 1408 C C . TYR B 1 73 ? 4.812 -0.48 -3.014 1 96.69 73 TYR B C 1
ATOM 1410 O O . TYR B 1 73 ? 4.039 0.156 -2.295 1 96.69 73 TYR B O 1
ATOM 1418 N N . LEU B 1 74 ? 5.609 -1.41 -2.545 1 98.25 74 LEU B N 1
ATOM 1419 C CA . LEU B 1 74 ? 5.656 -1.648 -1.105 1 98.25 74 LEU B CA 1
ATOM 1420 C C . LEU B 1 74 ? 6.125 -0.402 -0.364 1 98.25 74 LEU B C 1
ATOM 1422 O O . LEU B 1 74 ? 5.66 -0.12 0.742 1 98.25 74 LEU B O 1
ATOM 1426 N N . ILE B 1 75 ? 7.027 0.325 -0.963 1 98.44 75 ILE B N 1
ATOM 1427 C CA . ILE B 1 75 ? 7.484 1.57 -0.355 1 98.44 75 ILE B CA 1
ATOM 1428 C C . ILE B 1 75 ? 6.332 2.572 -0.306 1 98.44 75 ILE B C 1
ATOM 1430 O O . ILE B 1 75 ? 6.137 3.256 0.703 1 98.44 75 ILE B O 1
ATOM 1434 N N . ARG B 1 76 ? 5.543 2.654 -1.379 1 96.62 76 ARG B N 1
ATOM 14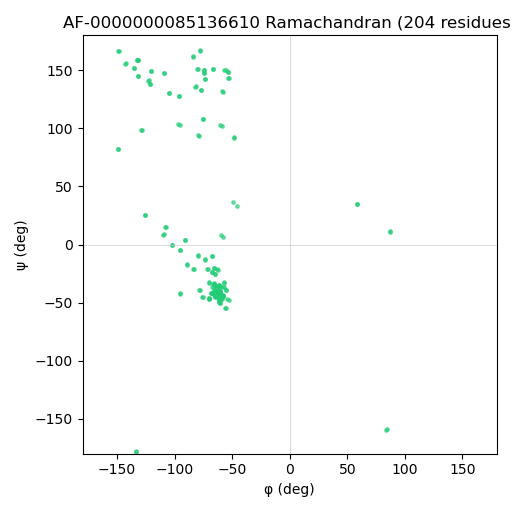35 C CA . ARG B 1 76 ? 4.355 3.506 -1.371 1 96.62 76 ARG B CA 1
ATOM 1436 C C . ARG B 1 76 ? 3.402 3.105 -0.251 1 96.62 76 ARG B C 1
ATOM 1438 O O . ARG B 1 76 ? 2.836 3.965 0.428 1 96.62 76 ARG B O 1
ATOM 1445 N N . CYS B 1 77 ? 3.209 1.83 -0.091 1 96.88 77 CYS B N 1
ATOM 1446 C CA . CYS B 1 77 ? 2.35 1.337 0.979 1 96.88 77 CYS B CA 1
ATOM 1447 C C . CYS B 1 77 ? 2.846 1.812 2.34 1 96.88 77 CYS B C 1
ATOM 1449 O O . CYS B 1 77 ? 2.055 2.266 3.17 1 96.88 77 CYS B O 1
ATOM 1451 N N . LEU B 1 78 ? 4.145 1.733 2.58 1 97.06 78 LEU B N 1
ATOM 1452 C CA . LEU B 1 78 ? 4.73 2.166 3.846 1 97.06 78 LEU B CA 1
ATOM 1453 C C . LEU B 1 78 ? 4.473 3.65 4.082 1 97.06 78 LEU B C 1
ATOM 1455 O O . LEU B 1 78 ? 4.23 4.07 5.215 1 97.06 78 LEU B O 1
ATOM 1459 N N . VAL B 1 79 ? 4.5 4.422 3.023 1 96.56 79 VAL B N 1
ATOM 1460 C CA . VAL B 1 79 ? 4.23 5.848 3.135 1 96.56 79 VAL B CA 1
ATOM 1461 C C . VAL B 1 79 ? 2.754 6.074 3.457 1 96.56 79 VAL B C 1
ATOM 1463 O O . VAL B 1 79 ? 2.42 6.832 4.367 1 96.56 79 VAL B O 1
ATOM 1466 N N . PHE B 1 80 ? 1.854 5.355 2.688 1 94.12 80 PHE B N 1
ATOM 1467 C CA . PHE B 1 80 ? 0.419 5.555 2.848 1 94.12 80 PHE B CA 1
ATOM 1468 C C . PHE B 1 80 ? -0.04 5.094 4.227 1 94.12 80 PHE B C 1
ATOM 1470 O O . PHE B 1 80 ? -1.006 5.629 4.777 1 94.12 80 PHE B O 1
ATOM 1477 N N . ARG B 1 81 ? 0.737 4.273 4.852 1 94.5 81 ARG B N 1
ATOM 1478 C CA . ARG B 1 81 ? 0.401 3.779 6.184 1 94.5 81 ARG B CA 1
ATOM 1479 C C . ARG B 1 81 ? 1.068 4.621 7.262 1 94.5 81 ARG B C 1
ATOM 1481 O O . ARG B 1 81 ? 0.89 4.367 8.453 1 94.5 81 ARG B O 1
ATOM 1488 N N . GLY B 1 82 ? 1.9 5.574 6.879 1 92.06 82 GLY B N 1
ATOM 1489 C CA . GLY B 1 82 ? 2.518 6.5 7.816 1 92.06 82 GLY B CA 1
ATOM 1490 C C . GLY B 1 82 ? 3.809 5.969 8.414 1 92.06 82 GLY B C 1
ATOM 1491 O O . GLY B 1 82 ? 4.336 6.543 9.367 1 92.06 82 GLY B O 1
ATOM 1492 N N . GLU B 1 83 ? 4.309 4.898 7.875 1 94.75 83 GLU B N 1
ATOM 1493 C CA . GLU B 1 83 ? 5.547 4.309 8.375 1 94.75 83 GLU B CA 1
ATOM 1494 C C . GLU B 1 83 ? 6.77 5.004 7.785 1 94.75 83 GLU B C 1
ATOM 1496 O O . GLU B 1 83 ? 7.871 4.895 8.328 1 94.75 83 GLU B O 1
ATOM 1501 N N . LEU B 1 84 ? 6.594 5.648 6.695 1 96.44 84 LEU B N 1
ATOM 1502 C CA . LEU B 1 84 ? 7.57 6.508 6.039 1 96.44 84 LEU B CA 1
ATOM 1503 C C . LEU B 1 84 ? 6.938 7.836 5.637 1 96.44 84 LEU B C 1
ATOM 1505 O O . LEU B 1 84 ? 5.715 7.957 5.578 1 96.44 84 LEU B O 1
ATOM 1509 N N . VAL B 1 85 ? 7.773 8.781 5.465 1 96 85 VAL B N 1
ATOM 1510 C CA . VAL B 1 85 ? 7.359 10.047 4.883 1 96 85 VAL B CA 1
ATOM 1511 C C . VAL B 1 85 ? 7.852 10.141 3.439 1 96 85 VAL B C 1
ATOM 1513 O O . VAL B 1 85 ? 9.016 9.852 3.154 1 96 85 VAL B O 1
ATOM 1516 N N . GLY B 1 86 ? 6.914 10.5 2.539 1 96.94 86 GLY B N 1
ATOM 1517 C CA . GLY B 1 86 ? 7.25 10.57 1.125 1 96.94 86 GLY B CA 1
ATOM 1518 C C . GLY B 1 86 ? 7.305 11.992 0.598 1 96.94 86 GLY B C 1
ATOM 1519 O O . GLY B 1 86 ? 6.543 12.852 1.043 1 96.94 86 GLY B O 1
ATOM 1520 N N . TYR B 1 87 ? 8.156 12.211 -0.332 1 96.81 87 TYR B N 1
ATOM 1521 C CA . TYR B 1 87 ? 8.312 13.469 -1.051 1 96.81 87 TYR B CA 1
ATOM 1522 C C . TYR B 1 87 ? 8.359 13.234 -2.557 1 96.81 87 TYR B C 1
ATOM 1524 O O . TYR B 1 87 ? 8.898 12.227 -3.018 1 96.81 87 TYR B O 1
ATOM 1532 N N . GLY B 1 88 ? 7.77 14.227 -3.262 1 95.38 88 GLY B N 1
ATOM 1533 C CA . GLY B 1 88 ? 7.73 14.055 -4.707 1 95.38 88 GLY B CA 1
ATOM 1534 C C . GLY B 1 88 ? 6.555 13.227 -5.18 1 95.38 88 GLY B C 1
ATOM 1535 O O . GLY B 1 88 ? 5.508 13.195 -4.531 1 95.38 88 GLY B O 1
ATOM 1536 N N . ASP B 1 89 ? 6.68 12.625 -6.453 1 94.31 89 ASP B N 1
ATOM 1537 C CA . ASP B 1 89 ? 5.656 11.75 -7.012 1 94.31 89 ASP B CA 1
ATOM 1538 C C . ASP B 1 89 ? 5.996 10.281 -6.77 1 94.31 89 ASP B C 1
ATOM 1540 O O . ASP B 1 89 ? 6.77 9.68 -7.523 1 94.31 89 ASP B O 1
ATOM 1544 N N . LEU B 1 90 ? 5.328 9.68 -5.812 1 94.62 90 LEU B N 1
ATOM 1545 C CA . LEU B 1 90 ? 5.652 8.32 -5.379 1 94.62 90 LEU B CA 1
ATOM 1546 C C . LEU B 1 90 ? 5.324 7.309 -6.469 1 94.62 90 LEU B C 1
ATOM 1548 O O . LEU B 1 90 ? 5.738 6.148 -6.387 1 94.62 90 LEU B O 1
ATOM 1552 N N . PHE B 1 91 ? 4.629 7.75 -7.523 1 92.88 91 PHE B N 1
ATOM 1553 C CA . PHE B 1 91 ? 4.336 6.863 -8.641 1 92.88 91 PHE B CA 1
ATOM 1554 C C . PHE B 1 91 ? 5.43 6.949 -9.703 1 92.88 91 PHE B C 1
ATOM 1556 O O . PHE B 1 91 ? 5.301 6.371 -10.781 1 92.88 91 PHE B O 1
ATOM 1563 N N . ARG B 1 92 ? 6.379 7.707 -9.352 1 95.25 92 ARG B N 1
ATOM 1564 C CA . ARG B 1 92 ? 7.629 7.797 -10.094 1 95.25 92 ARG B CA 1
ATOM 1565 C C . ARG B 1 92 ? 8.828 7.598 -9.18 1 95.25 92 ARG B C 1
ATOM 1567 O O . ARG B 1 92 ? 9.312 8.547 -8.555 1 95.25 92 ARG B O 1
ATOM 1574 N N . MET B 1 93 ? 9.328 6.336 -9.211 1 96.5 93 MET B N 1
ATOM 1575 C CA . MET B 1 93 ? 10.336 6.008 -8.195 1 96.5 93 MET B CA 1
ATOM 1576 C C . MET B 1 93 ? 11.602 6.832 -8.406 1 96.5 93 MET B C 1
ATOM 1578 O O . MET B 1 93 ? 12.32 7.121 -7.449 1 96.5 93 MET B O 1
ATOM 1582 N N . ARG B 1 94 ? 11.906 7.305 -9.656 1 96.38 94 ARG B N 1
ATOM 1583 C CA . ARG B 1 94 ? 13.102 8.086 -9.93 1 96.38 94 ARG B CA 1
ATOM 1584 C C . ARG B 1 94 ? 12.914 9.547 -9.516 1 96.38 94 ARG B C 1
ATOM 1586 O O . ARG B 1 94 ? 13.875 10.312 -9.461 1 96.38 94 ARG B O 1
ATOM 1593 N N . TYR B 1 95 ? 11.688 9.914 -9.172 1 96.62 95 TYR B N 1
ATOM 1594 C CA . TYR B 1 95 ? 11.375 11.305 -8.859 1 96.62 95 TYR B CA 1
ATOM 1595 C C . TYR B 1 95 ? 10.727 11.422 -7.484 1 96.62 95 TYR B C 1
ATOM 1597 O O . TYR B 1 95 ? 9.906 12.312 -7.25 1 96.62 95 TYR B O 1
ATOM 1605 N N . SER B 1 96 ? 10.969 10.531 -6.633 1 97.44 96 SER B N 1
ATOM 1606 C CA . SER B 1 96 ? 10.438 10.531 -5.273 1 97.44 96 SER B CA 1
ATOM 1607 C C . SER B 1 96 ? 11.523 10.18 -4.258 1 97.44 96 SER B C 1
ATOM 1609 O O . SER B 1 96 ? 12.516 9.539 -4.598 1 97.44 96 SER B O 1
ATOM 1611 N N . GLU B 1 97 ? 11.352 10.68 -3.07 1 98.38 97 GLU B N 1
ATOM 1612 C CA . GLU B 1 97 ? 12.227 10.422 -1.93 1 98.38 97 GLU B CA 1
ATOM 1613 C C . GLU B 1 97 ? 11.414 10.039 -0.691 1 98.38 97 GLU B C 1
ATOM 1615 O O . GLU B 1 97 ? 10.219 10.32 -0.616 1 98.38 97 GLU B O 1
ATOM 1620 N N . ILE B 1 98 ? 12.117 9.367 0.22 1 98.56 98 ILE B N 1
ATOM 1621 C CA . ILE B 1 98 ? 11.445 8.938 1.443 1 98.56 98 ILE B CA 1
ATOM 1622 C C . ILE B 1 98 ? 12.406 9.078 2.627 1 98.56 98 ILE B C 1
ATOM 1624 O O . ILE B 1 98 ? 13.625 9.086 2.451 1 98.56 98 ILE B O 1
ATOM 1628 N N . LYS B 1 99 ? 11.883 9.203 3.773 1 98.06 99 LYS B N 1
ATOM 1629 C CA . LYS B 1 99 ? 12.617 9.117 5.031 1 98.06 99 LYS B CA 1
ATOM 1630 C C . LYS B 1 99 ? 11.742 8.555 6.145 1 98.06 99 LYS B C 1
ATOM 1632 O O . LYS B 1 99 ? 10.531 8.391 5.969 1 98.06 99 LYS B O 1
ATOM 1637 N N . ARG B 1 100 ? 12.414 8.172 7.281 1 96.69 100 ARG B N 1
ATOM 1638 C CA . ARG B 1 100 ? 11.664 7.73 8.453 1 96.69 100 ARG B CA 1
ATOM 1639 C C . ARG B 1 100 ? 11 8.914 9.148 1 96.69 100 ARG B C 1
ATOM 1641 O O . ARG B 1 100 ? 11.562 10.008 9.203 1 96.69 100 ARG B O 1
ATOM 1648 N N . PRO B 1 101 ? 9.797 8.656 9.625 1 93.5 101 PRO B N 1
ATOM 1649 C CA . PRO B 1 101 ? 9.188 9.734 10.414 1 93.5 101 PRO B CA 1
ATOM 1650 C C . PRO B 1 101 ? 9.922 10 11.727 1 93.5 101 PRO B C 1
ATOM 1652 O O . PRO B 1 101 ? 10.57 9.102 12.266 1 93.5 101 PRO B O 1
ATOM 1655 N N . ILE B 1 102 ? 9.859 11.227 12.195 1 84.25 102 ILE B N 1
ATOM 1656 C CA . ILE B 1 102 ? 10.43 11.539 13.5 1 84.25 102 ILE B CA 1
ATOM 1657 C C . ILE B 1 102 ? 9.461 11.102 14.602 1 84.25 102 ILE B C 1
ATOM 1659 O O . ILE B 1 102 ? 8.281 11.445 14.578 1 84.25 102 ILE B O 1
ATOM 1663 N N . ILE B 1 103 ? 9.656 9.953 15.094 1 67.5 103 ILE B N 1
ATOM 1664 C CA . ILE B 1 103 ? 8.773 9.477 16.156 1 67.5 103 ILE B CA 1
ATOM 1665 C C . ILE B 1 103 ? 8.867 10.414 17.359 1 67.5 103 ILE B C 1
ATOM 1667 O O . ILE B 1 103 ? 9.961 10.719 17.844 1 67.5 103 ILE B O 1
ATOM 1671 N N . SER B 1 104 ? 7.805 11.211 17.406 1 50.84 104 SER B N 1
ATOM 1672 C CA . SER B 1 104 ? 7.75 11.969 18.656 1 50.84 104 SER B CA 1
ATOM 1673 C C . SER B 1 104 ? 7.434 11.055 19.828 1 50.84 104 SER B C 1
ATOM 1675 O O . SER B 1 104 ? 6.785 10.023 19.672 1 50.84 104 SER B O 1
#

Radius of gyration: 16.95 Å; Cα contacts (8 Å, |Δi|>4): 277; chains: 2; bounding box: 44×39×40 Å